Protein AF-A0A383ALI5-F1 (afdb_monomer)

Solvent-accessible surface area (backbone atoms only — not comparable to full-atom values): 14739 Å² total; per-residue (Å²): 140,77,90,68,64,94,66,76,90,76,62,49,86,36,52,47,97,80,61,74,47,75,46,79,40,45,61,77,67,68,57,70,68,59,52,52,50,50,52,48,27,44,77,60,69,44,52,71,48,78,41,84,31,62,48,84,78,48,53,60,57,50,55,53,50,54,54,51,48,46,50,52,50,18,60,74,70,72,51,71,73,88,70,60,74,49,43,49,53,27,54,51,40,21,50,50,44,48,55,44,23,65,72,73,76,52,72,90,84,81,78,59,77,41,76,48,98,93,44,74,41,75,74,56,72,68,56,46,63,76,33,41,79,27,44,73,68,67,41,70,68,41,37,52,50,48,60,65,67,67,68,56,94,82,24,32,40,37,40,41,30,51,56,77,94,43,72,66,54,51,50,54,53,48,50,54,47,50,52,50,20,55,77,66,26,40,54,52,41,74,36,54,52,86,59,43,48,85,81,47,26,40,51,75,51,64,43,78,99,39,74,45,77,46,77,44,76,65,86,70,94,69,76,48,80,39,90,96,51,88,52,33,52,49,56,51,51,51,28,44,53,49,13,46,52,56,52,63,72,112

Nearest PDB structures (foldseek):
  6q45-assembly2_J  TM=3.780E-01  e=2.223E+00  Fusobacterium nucleatum subsp. nucleatum ATCC 25586
  5dn6-assembly1_C  TM=3.680E-01  e=2.223E+00  Paracoccus denitrificans
  8hh1-assembly1_C  TM=3.850E-01  e=4.049E+00  Bacillus sp. PS3
  5dn6-assembly1_A  TM=4.132E-01  e=5.801E+00  Paracoccus denitrificans
  8vdx-assembly2_B  TM=2.675E-01  e=5.146E+00  Bordetella bronchiseptica

Radius of gyration: 20.62 Å; Cα contacts (8 Å, |Δi|>4): 311; chains: 1; bounding box: 48×45×58 Å

Organism: NCBI:txid408172

InterPro domains:
  IPR001672 Phosphoglucose isomerase (PGI) [PS51463] (1-126)
  IPR046348 SIS domain superfamily [SSF53697] (17-126)

pLDDT: mean 92.11, std 7.71, range [49.56, 98.0]

Structure (mmCIF, N/CA/C/O backbone):
data_AF-A0A383ALI5-F1
#
_entry.id   AF-A0A383ALI5-F1
#
loop_
_atom_site.group_PDB
_atom_site.id
_atom_site.type_symbol
_atom_site.label_atom_id
_atom_site.label_alt_id
_atom_site.label_comp_id
_atom_site.label_asym_id
_atom_site.label_entity_id
_atom_site.label_seq_id
_atom_site.pdbx_PDB_ins_code
_atom_site.Cartn_x
_atom_site.Cartn_y
_atom_site.Cartn_z
_atom_site.occupancy
_atom_site.B_iso_or_equiv
_atom_site.auth_seq_id
_atom_site.auth_comp_id
_atom_site.auth_asym_id
_atom_site.auth_atom_id
_atom_site.pdbx_PDB_model_num
ATOM 1 N N . LEU A 1 1 ? 13.899 0.648 -0.458 1.00 76.31 1 LEU A N 1
ATOM 2 C CA . LEU A 1 1 ? 13.300 0.166 -1.723 1.00 76.31 1 LEU A CA 1
ATOM 3 C C . LEU A 1 1 ? 11.917 -0.351 -1.396 1.00 76.31 1 LEU A C 1
ATOM 5 O O . LEU A 1 1 ? 11.785 -1.027 -0.384 1.00 76.31 1 LEU A O 1
ATOM 9 N N . ILE A 1 2 ? 10.920 0.003 -2.199 1.00 84.94 2 ILE A N 1
ATOM 10 C CA . ILE A 1 2 ? 9.518 -0.349 -1.958 1.00 84.94 2 ILE A CA 1
ATOM 11 C C . ILE A 1 2 ? 9.023 -1.104 -3.184 1.00 84.94 2 ILE A C 1
ATOM 13 O O . ILE A 1 2 ? 9.104 -0.540 -4.276 1.00 84.94 2 IL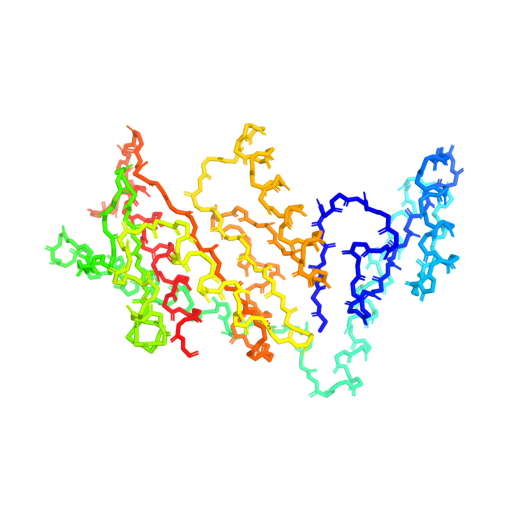E A O 1
ATOM 17 N N . PRO A 1 3 ? 8.566 -2.361 -3.051 1.00 87.19 3 PRO A N 1
ATOM 18 C CA . PRO A 1 3 ? 7.937 -3.043 -4.166 1.00 87.19 3 PRO A CA 1
ATOM 19 C C . PRO A 1 3 ? 6.600 -2.357 -4.460 1.00 87.19 3 PRO A C 1
ATOM 21 O O . PRO A 1 3 ? 5.772 -2.172 -3.570 1.00 87.19 3 PRO A O 1
ATOM 24 N N . VAL A 1 4 ? 6.419 -1.952 -5.713 1.00 90.19 4 VAL A N 1
ATOM 25 C CA . VAL A 1 4 ? 5.190 -1.328 -6.201 1.00 90.19 4 VAL A CA 1
ATOM 26 C C . VAL A 1 4 ? 4.571 -2.290 -7.202 1.00 90.19 4 VAL A C 1
ATOM 28 O O . VAL A 1 4 ? 5.013 -2.377 -8.345 1.00 90.19 4 VAL A O 1
ATOM 31 N N . ASP A 1 5 ? 3.564 -3.034 -6.764 1.00 89.69 5 ASP A N 1
ATOM 32 C CA . ASP A 1 5 ? 2.796 -3.951 -7.596 1.00 89.69 5 ASP A CA 1
ATOM 33 C C . ASP A 1 5 ? 1.419 -3.366 -7.918 1.00 89.69 5 ASP A C 1
ATOM 35 O O . ASP A 1 5 ? 0.899 -2.496 -7.212 1.00 89.69 5 ASP A O 1
ATOM 39 N N . LEU A 1 6 ? 0.836 -3.813 -9.032 1.00 90.12 6 LEU A N 1
ATOM 40 C CA . LEU A 1 6 ? -0.512 -3.445 -9.477 1.00 90.12 6 LEU A CA 1
ATOM 41 C C . LEU A 1 6 ? -0.751 -1.930 -9.674 1.00 90.12 6 LEU A C 1
ATOM 43 O O . LEU A 1 6 ? -1.890 -1.528 -9.904 1.00 90.12 6 LEU A O 1
ATOM 47 N N . GLU A 1 7 ? 0.279 -1.073 -9.609 1.00 92.62 7 GLU A N 1
ATOM 48 C CA . GLU A 1 7 ? 0.173 0.349 -9.963 1.00 92.62 7 GLU A CA 1
ATOM 49 C C . GLU A 1 7 ? -0.047 0.438 -11.477 1.00 92.62 7 GLU A C 1
ATOM 51 O O . GLU A 1 7 ? 0.817 0.002 -12.238 1.00 92.62 7 GLU A O 1
ATOM 56 N N . PRO A 1 8 ? -1.174 0.984 -11.961 1.00 91.69 8 PRO A N 1
ATOM 57 C CA . PRO A 1 8 ? -1.431 1.004 -13.399 1.00 91.69 8 PRO A CA 1
ATOM 58 C C . PRO A 1 8 ? -0.409 1.886 -14.112 1.00 91.69 8 PRO A C 1
ATOM 60 O O . PRO A 1 8 ? -0.173 3.001 -13.659 1.00 91.69 8 PRO A O 1
ATOM 63 N N . ILE A 1 9 ? 0.179 1.440 -15.218 1.00 93.38 9 ILE A N 1
ATOM 64 C CA . ILE A 1 9 ? 1.220 2.218 -15.906 1.00 93.38 9 ILE A CA 1
ATOM 65 C C . ILE A 1 9 ? 0.661 3.581 -16.361 1.00 93.38 9 ILE A C 1
ATOM 67 O O . ILE A 1 9 ? -0.460 3.673 -16.862 1.00 93.38 9 ILE A O 1
ATOM 71 N N . GLY A 1 10 ? 1.420 4.649 -16.119 1.00 94.44 10 GLY A N 1
ATOM 72 C CA . GLY A 1 10 ? 1.111 6.023 -16.514 1.00 94.44 10 GLY A CA 1
ATOM 73 C C . GLY A 1 10 ? 2.136 6.598 -17.491 1.00 94.44 10 GLY A C 1
ATOM 74 O O . GLY A 1 10 ? 3.097 5.934 -17.874 1.00 94.44 10 GLY A O 1
ATOM 75 N N . THR A 1 11 ? 1.939 7.854 -17.884 1.00 96.00 11 THR A N 1
ATOM 76 C CA . THR A 1 11 ? 2.903 8.610 -18.692 1.00 96.00 11 THR A CA 1
ATOM 77 C C . THR A 1 11 ? 4.111 9.048 -17.851 1.00 96.00 11 THR A C 1
ATOM 79 O O . THR A 1 11 ? 4.019 9.116 -16.626 1.00 96.00 11 THR A O 1
ATOM 82 N N . PRO A 1 12 ? 5.265 9.378 -18.454 1.00 96.81 12 PRO A N 1
ATOM 83 C CA . PRO A 1 12 ? 6.479 9.681 -17.690 1.00 96.81 12 PRO A CA 1
ATOM 84 C C . PRO A 1 12 ? 6.333 10.828 -16.684 1.00 96.81 12 PRO A C 1
ATOM 86 O O . PRO A 1 12 ? 6.997 10.829 -15.650 1.00 96.81 12 PRO A O 1
ATOM 89 N N . ASP A 1 13 ? 5.456 11.793 -16.966 1.00 96.06 13 ASP A N 1
ATOM 90 C CA . ASP A 1 13 ? 5.237 12.985 -16.152 1.00 96.06 13 ASP A CA 1
ATOM 91 C C . ASP A 1 13 ? 4.476 12.721 -14.846 1.00 96.06 13 ASP A C 1
ATOM 93 O O . ASP A 1 13 ? 4.496 13.592 -13.972 1.00 96.06 13 ASP A O 1
ATOM 97 N N . VAL A 1 14 ? 3.853 11.547 -14.674 1.00 96.06 14 VAL A N 1
ATOM 98 C CA . VAL A 1 14 ? 3.144 11.184 -13.431 1.00 96.06 14 VAL A CA 1
ATOM 99 C C . VAL A 1 14 ? 4.031 10.486 -12.400 1.00 96.06 14 VAL A C 1
ATOM 101 O O . VAL A 1 14 ? 3.565 10.170 -11.307 1.00 96.06 14 VAL A O 1
ATOM 104 N N . TYR A 1 15 ? 5.299 10.248 -12.730 1.00 95.69 15 TYR A N 1
ATOM 105 C CA . TYR A 1 15 ? 6.270 9.591 -11.860 1.00 95.69 15 TYR A CA 1
ATOM 106 C C . TYR A 1 15 ? 7.341 10.575 -11.385 1.00 95.69 15 TYR A C 1
ATOM 108 O O . TYR A 1 15 ? 7.717 11.506 -12.102 1.00 95.69 15 TYR A O 1
ATOM 116 N N . GLY A 1 16 ? 7.825 10.374 -10.159 1.00 92.38 16 GLY A N 1
ATOM 117 C CA . GLY A 1 16 ? 8.984 11.076 -9.624 1.00 92.38 16 GLY A CA 1
ATOM 118 C C . GLY A 1 16 ? 10.291 10.394 -10.028 1.00 92.38 16 GLY A C 1
ATOM 119 O O . GLY A 1 16 ? 10.311 9.420 -10.775 1.00 92.38 16 GLY A O 1
ATOM 120 N N . LEU A 1 17 ? 11.408 10.881 -9.481 1.00 89.25 17 LEU A N 1
ATOM 121 C CA . LEU A 1 17 ? 12.727 10.236 -9.612 1.00 89.25 17 LEU A CA 1
ATOM 122 C C . LEU A 1 17 ? 12.912 9.078 -8.608 1.00 89.25 17 LEU A C 1
ATOM 124 O O . LEU A 1 17 ? 14.030 8.713 -8.252 1.00 89.25 17 LEU A O 1
ATOM 128 N N . ASP A 1 18 ? 11.804 8.542 -8.102 1.00 89.19 18 ASP A N 1
ATOM 129 C CA . ASP A 1 18 ? 11.699 7.528 -7.056 1.00 89.19 18 ASP A CA 1
ATOM 130 C C . ASP A 1 18 ? 11.357 6.136 -7.622 1.00 89.19 18 ASP A C 1
ATOM 132 O O . ASP A 1 18 ? 11.013 5.221 -6.871 1.00 89.19 18 ASP A O 1
ATOM 136 N N . ARG A 1 19 ? 11.427 5.966 -8.949 1.00 91.69 19 ARG A N 1
ATOM 137 C CA . ARG A 1 19 ? 11.078 4.725 -9.647 1.00 91.69 19 ARG A CA 1
ATOM 138 C C . ARG A 1 19 ? 12.270 4.071 -10.324 1.00 91.69 19 ARG A C 1
ATOM 140 O O . ARG A 1 19 ? 13.114 4.724 -10.928 1.00 91.69 19 ARG A O 1
ATOM 147 N N . VAL A 1 20 ? 12.252 2.744 -10.270 1.00 94.75 20 VAL A N 1
ATOM 148 C CA . VAL A 1 20 ? 12.932 1.854 -11.208 1.00 94.75 20 VAL A CA 1
ATOM 149 C C . VAL A 1 20 ? 11.882 0.864 -11.677 1.00 94.75 20 VAL A C 1
ATOM 151 O O . VAL A 1 20 ? 11.223 0.234 -10.849 1.00 94.75 20 VAL A O 1
ATOM 154 N N . PHE A 1 21 ? 11.704 0.744 -12.987 1.00 96.12 21 PHE A N 1
ATOM 155 C CA . PHE A 1 21 ? 10.755 -0.203 -13.557 1.00 96.12 21 PHE A CA 1
ATOM 156 C C . PHE A 1 21 ? 11.473 -1.501 -13.895 1.00 96.12 21 PHE A C 1
ATOM 158 O O . PHE A 1 21 ? 12.575 -1.493 -14.439 1.00 96.12 21 PHE A O 1
ATOM 165 N N . VAL A 1 22 ? 10.833 -2.623 -13.594 1.00 95.06 22 VAL A N 1
ATOM 166 C CA . VAL A 1 22 ? 11.296 -3.947 -14.001 1.00 95.06 22 VAL A CA 1
ATOM 167 C C . VAL A 1 22 ? 10.292 -4.478 -15.009 1.00 95.06 22 VAL A C 1
ATOM 169 O O . VAL A 1 22 ? 9.139 -4.726 -14.665 1.00 95.06 22 VAL A O 1
ATOM 172 N N . TYR A 1 23 ? 10.729 -4.641 -16.254 1.00 96.50 2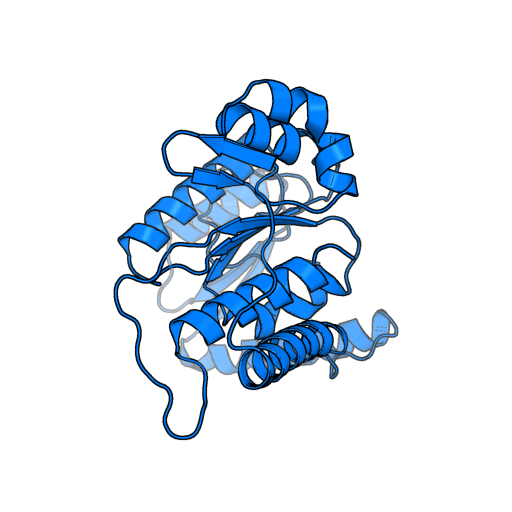3 TYR A N 1
ATOM 173 C CA . TYR A 1 23 ? 9.904 -5.173 -17.325 1.00 96.50 23 TYR A CA 1
ATOM 174 C C . TYR A 1 23 ? 10.283 -6.623 -17.618 1.00 96.50 23 TYR A C 1
ATOM 176 O O . TYR A 1 23 ? 11.264 -6.894 -18.314 1.00 96.50 23 TYR A O 1
ATOM 184 N N . VAL A 1 24 ? 9.505 -7.550 -17.058 1.00 95.25 24 VAL A N 1
ATOM 185 C CA . VAL A 1 24 ? 9.612 -8.991 -17.318 1.00 95.25 24 VAL A CA 1
ATOM 186 C C . VAL A 1 24 ? 8.751 -9.318 -18.537 1.00 95.25 24 VAL A C 1
ATOM 188 O O . VAL A 1 24 ? 7.535 -9.466 -18.435 1.00 95.25 24 VAL A O 1
ATOM 191 N N . ARG A 1 25 ? 9.380 -9.370 -19.710 1.00 96.94 25 ARG A N 1
ATOM 192 C CA . ARG A 1 25 ? 8.716 -9.491 -21.010 1.00 96.94 25 ARG A CA 1
ATOM 193 C C . ARG A 1 25 ? 8.655 -10.944 -21.462 1.00 96.94 25 ARG A C 1
ATOM 195 O O . ARG A 1 25 ? 9.699 -11.544 -21.711 1.00 96.94 25 ARG A O 1
ATOM 202 N N . LEU A 1 26 ? 7.450 -11.478 -21.655 1.00 97.50 26 LEU A N 1
ATOM 203 C CA . LEU A 1 26 ? 7.252 -12.779 -22.297 1.00 97.50 26 LEU A CA 1
ATOM 204 C C . LEU A 1 26 ? 7.481 -12.653 -23.811 1.00 97.50 26 LEU A C 1
ATOM 206 O O . LEU A 1 26 ? 6.814 -11.870 -24.485 1.00 97.50 26 LEU A O 1
ATOM 210 N N . MET A 1 27 ? 8.442 -13.398 -24.354 1.00 97.38 27 MET A N 1
ATOM 211 C CA . MET A 1 27 ? 8.813 -13.286 -25.767 1.00 97.38 27 MET A CA 1
ATOM 212 C C . MET A 1 27 ? 7.875 -14.068 -26.683 1.00 97.38 27 MET A C 1
ATOM 214 O O . MET A 1 27 ? 7.652 -13.619 -27.806 1.00 97.38 27 MET A O 1
ATOM 218 N N . SER A 1 28 ? 7.333 -15.201 -26.224 1.00 97.69 28 SER A N 1
ATOM 219 C CA . SER A 1 28 ? 6.411 -16.022 -27.017 1.00 97.69 28 SER A CA 1
ATOM 220 C C . SER A 1 28 ? 5.019 -15.405 -27.188 1.00 97.69 28 SER A C 1
ATOM 222 O O . SER A 1 28 ? 4.336 -15.700 -28.166 1.00 97.69 28 SER A O 1
ATOM 224 N N . GLU A 1 29 ? 4.624 -14.487 -26.301 1.00 97.19 29 GLU A N 1
ATOM 225 C CA . GLU A 1 29 ? 3.356 -13.745 -26.359 1.00 97.19 29 GLU A CA 1
ATOM 226 C C . GLU A 1 29 ? 3.599 -12.262 -26.007 1.00 97.19 29 GLU A C 1
ATOM 228 O O . GLU A 1 29 ? 3.300 -11.830 -24.891 1.00 97.19 29 GLU A O 1
ATOM 233 N N . PRO A 1 30 ? 4.194 -11.474 -26.920 1.00 95.38 30 PRO A N 1
ATOM 234 C CA . PRO A 1 30 ? 4.549 -10.089 -26.637 1.00 95.38 30 PRO A CA 1
ATOM 235 C C . PRO A 1 30 ? 3.319 -9.175 -26.562 1.00 95.38 30 PRO A C 1
ATOM 237 O O . PRO A 1 30 ? 2.415 -9.257 -27.394 1.00 95.38 30 PRO A O 1
ATOM 240 N N . ASP A 1 31 ? 3.340 -8.234 -25.618 1.00 96.50 31 ASP A N 1
ATOM 241 C CA . ASP A 1 31 ? 2.339 -7.173 -25.486 1.00 96.50 31 ASP A CA 1
ATOM 242 C C . ASP A 1 31 ? 2.906 -5.846 -26.018 1.00 96.50 31 ASP A C 1
ATOM 244 O O . ASP A 1 31 ? 3.717 -5.176 -25.373 1.00 96.50 31 ASP A O 1
ATOM 248 N N . THR A 1 32 ? 2.461 -5.457 -27.216 1.00 96.44 32 THR A N 1
ATOM 249 C CA . THR A 1 32 ? 2.952 -4.245 -27.893 1.00 96.44 32 THR A CA 1
ATOM 250 C C . THR A 1 32 ? 2.537 -2.937 -27.213 1.00 96.44 32 THR A C 1
ATOM 252 O O . THR A 1 32 ? 3.164 -1.903 -27.459 1.00 96.44 32 THR A O 1
ATOM 255 N N . ASP A 1 33 ? 1.477 -2.942 -26.398 1.00 96.19 33 ASP A N 1
ATOM 256 C CA . ASP A 1 33 ? 1.071 -1.770 -25.619 1.00 96.19 33 ASP A CA 1
ATOM 257 C C . ASP A 1 33 ? 1.999 -1.595 -24.409 1.00 96.19 33 ASP A C 1
ATOM 259 O O . ASP A 1 33 ? 2.427 -0.474 -24.110 1.00 96.19 33 ASP A O 1
ATOM 263 N N . GLN A 1 34 ? 2.384 -2.696 -23.755 1.00 95.12 34 GLN A N 1
ATOM 264 C CA . GLN A 1 34 ? 3.393 -2.666 -22.692 1.00 95.12 34 GLN A CA 1
ATOM 265 C C . GLN A 1 34 ? 4.771 -2.261 -23.217 1.00 95.12 34 GLN A C 1
ATOM 267 O O . GLN A 1 34 ? 5.404 -1.399 -22.609 1.00 95.12 34 GLN A O 1
ATOM 272 N N . ASP A 1 35 ? 5.201 -2.809 -24.359 1.00 97.06 35 ASP A N 1
ATOM 273 C CA . ASP A 1 35 ? 6.468 -2.436 -25.004 1.00 97.06 35 ASP A CA 1
ATOM 274 C C . ASP A 1 35 ? 6.544 -0.917 -25.226 1.00 97.06 35 ASP A C 1
ATOM 276 O O . ASP A 1 35 ? 7.457 -0.253 -24.730 1.00 97.06 35 ASP A O 1
ATOM 280 N N . ARG A 1 36 ? 5.517 -0.341 -25.870 1.00 97.50 36 ARG A N 1
ATOM 281 C CA . ARG A 1 36 ? 5.426 1.109 -26.113 1.00 97.50 36 ARG A CA 1
ATOM 282 C C . ARG A 1 36 ? 5.405 1.926 -24.827 1.00 97.50 36 ARG A C 1
ATOM 284 O O . ARG A 1 36 ? 5.976 3.017 -24.783 1.00 97.50 36 ARG A O 1
ATOM 291 N N . SER A 1 37 ? 4.740 1.426 -23.789 1.00 96.88 37 SER A N 1
ATOM 292 C CA . SER A 1 37 ? 4.696 2.100 -22.491 1.00 96.88 37 SER A CA 1
ATOM 293 C C . SER A 1 37 ? 6.085 2.157 -21.852 1.00 96.88 37 SER A C 1
ATOM 295 O O . SER A 1 37 ? 6.490 3.215 -21.374 1.00 96.88 37 SER A O 1
ATOM 297 N N . MET A 1 38 ? 6.841 1.055 -21.894 1.00 97.56 38 MET A N 1
ATOM 298 C CA . MET A 1 38 ? 8.213 1.014 -21.379 1.00 97.56 38 MET A CA 1
ATOM 299 C C . MET A 1 38 ? 9.149 1.920 -22.178 1.00 97.56 38 MET A C 1
ATOM 301 O O . MET A 1 38 ? 9.917 2.666 -21.577 1.00 97.56 38 MET A O 1
ATOM 305 N N . ASP A 1 39 ? 9.035 1.926 -23.507 1.00 97.69 39 ASP A N 1
ATOM 306 C CA . ASP A 1 39 ? 9.826 2.812 -24.370 1.00 97.69 39 ASP A CA 1
ATOM 307 C C . ASP A 1 39 ? 9.530 4.289 -24.073 1.00 97.69 39 ASP A C 1
ATOM 309 O O . ASP A 1 39 ? 10.439 5.112 -23.980 1.00 97.69 39 ASP A O 1
ATOM 313 N N . THR A 1 40 ? 8.257 4.626 -23.847 1.00 97.81 40 THR A N 1
ATOM 314 C CA . THR A 1 40 ? 7.840 5.986 -23.478 1.00 97.81 40 THR A CA 1
ATOM 315 C C . THR A 1 40 ? 8.424 6.402 -22.124 1.00 97.81 40 THR A C 1
ATOM 317 O O . THR A 1 40 ? 8.896 7.531 -21.980 1.00 97.81 40 THR A O 1
ATOM 320 N N . LEU A 1 41 ? 8.420 5.506 -21.130 1.00 97.44 41 LEU A N 1
ATOM 321 C CA . LEU A 1 41 ? 9.026 5.755 -19.816 1.00 97.44 41 LEU A CA 1
ATOM 322 C C . LEU A 1 41 ? 10.542 5.942 -19.907 1.00 97.44 41 LEU A C 1
ATOM 324 O O . LEU A 1 41 ? 11.073 6.880 -19.311 1.00 97.44 41 LEU A O 1
ATOM 328 N N . GLU A 1 42 ? 11.216 5.100 -20.687 1.00 97.19 42 GLU A N 1
ATOM 329 C CA . GLU A 1 42 ? 12.659 5.164 -20.921 1.00 97.19 42 GLU A CA 1
ATOM 330 C C . GLU A 1 42 ? 13.059 6.472 -21.618 1.00 97.19 42 GLU A C 1
ATOM 332 O O . GLU A 1 42 ? 13.951 7.179 -21.150 1.00 97.19 42 GLU A O 1
ATOM 337 N N . MET A 1 43 ? 12.332 6.871 -22.669 1.00 97.12 43 MET A N 1
ATOM 338 C CA . MET A 1 43 ? 12.503 8.176 -23.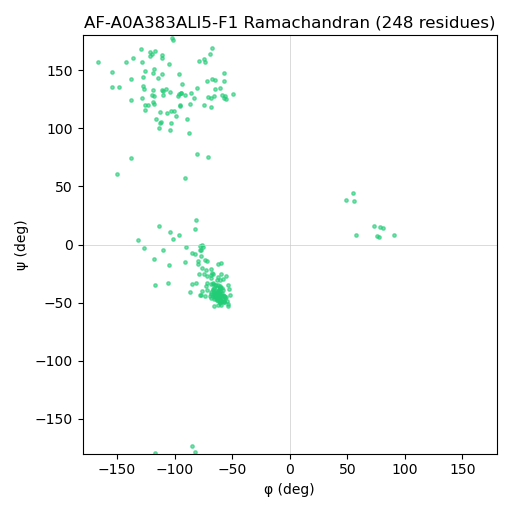324 1.00 97.12 43 MET A CA 1
ATOM 339 C C . MET A 1 43 ? 12.234 9.353 -22.376 1.00 97.12 43 MET A C 1
ATOM 341 O O . MET A 1 43 ? 12.833 10.418 -22.523 1.00 97.12 43 MET A O 1
ATOM 345 N N . GLY A 1 44 ? 11.345 9.16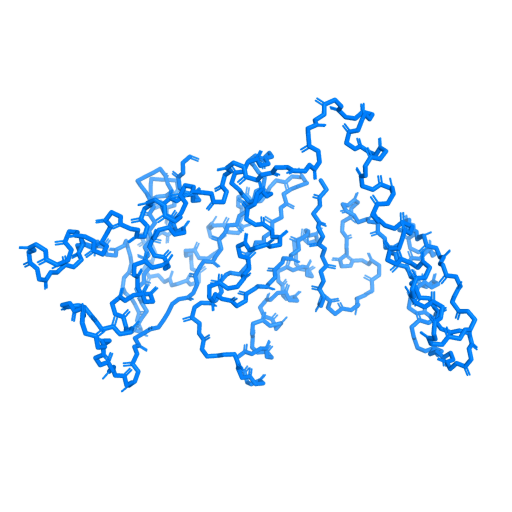2 -21.399 1.00 95.25 44 GLY A N 1
ATOM 346 C CA . GLY A 1 44 ? 11.072 10.113 -20.324 1.00 95.25 44 GLY A CA 1
ATOM 347 C C . GLY A 1 44 ? 12.151 10.177 -19.236 1.00 95.25 44 GLY A C 1
ATOM 348 O O . GLY A 1 44 ? 12.020 10.985 -18.318 1.00 95.25 44 GLY A O 1
ATOM 349 N N . GLY A 1 45 ? 13.207 9.361 -19.328 1.00 95.81 45 GLY A N 1
ATOM 350 C CA . GLY A 1 45 ? 14.343 9.352 -18.405 1.00 95.81 45 GLY A CA 1
ATOM 351 C C . GLY A 1 45 ? 14.194 8.411 -17.208 1.00 95.81 45 GLY A C 1
ATOM 352 O O . GLY A 1 45 ? 15.029 8.456 -16.303 1.00 95.81 45 GLY A O 1
ATOM 353 N N . HIS A 1 46 ? 13.162 7.562 -17.180 1.00 96.19 46 HIS A N 1
ATOM 354 C CA . HIS A 1 46 ? 12.988 6.582 -16.108 1.00 96.19 46 HIS A CA 1
ATOM 355 C C . HIS A 1 46 ? 13.872 5.350 -16.334 1.00 96.19 46 HIS A C 1
ATOM 357 O O . HIS A 1 46 ? 13.900 4.815 -17.442 1.00 96.19 46 HIS A O 1
ATOM 363 N N . PRO A 1 47 ? 14.574 4.850 -15.302 1.00 96.88 47 PRO A N 1
ATOM 364 C CA . PRO A 1 47 ? 15.394 3.653 -15.432 1.00 96.88 47 PRO A CA 1
ATOM 365 C C . PRO A 1 47 ? 14.522 2.399 -15.570 1.00 96.88 47 PRO A C 1
ATOM 367 O O . PRO A 1 47 ? 13.671 2.123 -14.717 1.00 96.88 47 PRO A O 1
ATOM 370 N N . ILE A 1 48 ? 14.775 1.619 -16.624 1.00 97.31 48 ILE A N 1
ATOM 371 C CA . ILE A 1 48 ? 14.078 0.363 -16.921 1.00 97.31 48 ILE A CA 1
ATOM 372 C C . ILE A 1 48 ? 15.073 -0.802 -16.897 1.00 97.31 48 ILE A C 1
ATOM 374 O O . ILE A 1 48 ? 16.087 -0.793 -17.593 1.00 97.31 48 ILE A O 1
ATOM 378 N N . VAL A 1 49 ? 14.763 -1.846 -16.133 1.00 96.69 49 VAL A N 1
ATOM 379 C CA . VAL A 1 49 ? 15.447 -3.142 -16.179 1.00 96.69 49 VAL A CA 1
ATOM 380 C C . VAL A 1 49 ? 14.601 -4.085 -17.024 1.00 96.69 49 VAL A C 1
ATOM 382 O O . VAL A 1 49 ? 13.510 -4.474 -16.613 1.00 96.69 49 VAL A O 1
ATOM 385 N N . ARG A 1 50 ? 15.087 -4.454 -18.211 1.00 97.00 50 ARG A N 1
ATOM 386 C CA . ARG A 1 50 ? 14.377 -5.350 -19.134 1.00 97.00 50 ARG A CA 1
ATOM 387 C C . ARG A 1 50 ? 14.879 -6.779 -18.983 1.00 97.00 50 ARG A C 1
ATOM 389 O O . ARG A 1 50 ? 16.078 -7.036 -19.073 1.00 97.00 50 ARG A O 1
ATOM 396 N N . ILE A 1 51 ? 13.953 -7.706 -18.780 1.00 97.00 51 ILE A N 1
ATOM 397 C CA . ILE A 1 51 ? 14.229 -9.131 -18.640 1.00 97.00 51 ILE A CA 1
ATOM 398 C C . ILE A 1 51 ? 13.374 -9.871 -19.660 1.00 97.00 51 ILE A C 1
ATOM 400 O O . ILE A 1 51 ? 12.149 -9.846 -19.582 1.00 97.00 51 ILE A O 1
ATOM 404 N N . ALA A 1 52 ? 14.021 -10.522 -20.623 1.00 97.19 52 ALA A N 1
ATOM 405 C CA . ALA A 1 52 ? 13.342 -11.372 -21.590 1.00 97.19 52 ALA A CA 1
ATOM 406 C C . ALA A 1 52 ? 13.112 -12.763 -20.991 1.00 97.19 52 ALA A C 1
ATOM 408 O O . ALA A 1 52 ? 14.061 -13.413 -20.553 1.00 97.19 52 ALA A O 1
ATOM 409 N N . VAL A 1 53 ? 11.862 -13.214 -21.012 1.00 97.81 53 VAL A N 1
ATOM 410 C CA . VAL A 1 53 ? 11.438 -14.565 -20.642 1.00 97.81 53 VAL A CA 1
ATOM 411 C C . VAL A 1 53 ? 10.961 -15.240 -21.926 1.00 97.81 53 VAL A C 1
ATOM 413 O O . VAL A 1 53 ? 9.912 -14.843 -22.436 1.00 97.81 53 VAL A O 1
ATOM 416 N N . PRO A 1 54 ? 11.724 -16.175 -22.521 1.00 97.50 54 PRO A N 1
ATOM 417 C CA . PRO A 1 54 ? 11.359 -16.738 -23.816 1.00 97.50 54 PRO A CA 1
ATOM 418 C C . PRO A 1 54 ? 9.998 -17.444 -23.786 1.00 97.50 54 PRO A C 1
ATOM 420 O O . PRO A 1 54 ? 9.124 -17.092 -24.576 1.00 97.50 54 PRO A O 1
ATOM 423 N N . GLU A 1 55 ? 9.795 -18.341 -22.820 1.00 97.81 55 GLU A N 1
ATOM 424 C CA . GLU A 1 55 ? 8.562 -19.104 -22.617 1.00 97.81 55 GLU A CA 1
ATOM 425 C C . GLU A 1 55 ? 8.020 -19.016 -21.186 1.00 97.81 55 GLU A C 1
ATOM 427 O O . GLU A 1 55 ? 8.756 -18.824 -20.219 1.00 97.81 55 GLU A O 1
ATOM 432 N N . LYS A 1 56 ? 6.712 -19.258 -21.014 1.00 96.50 56 LYS A N 1
ATOM 433 C CA . LYS A 1 56 ? 6.029 -19.179 -19.703 1.00 96.50 56 LYS A CA 1
ATOM 434 C C . LYS A 1 56 ? 6.691 -20.029 -18.613 1.00 96.50 56 LYS A C 1
ATOM 436 O O . LYS A 1 56 ? 6.707 -19.623 -17.456 1.00 96.50 56 LYS A O 1
ATOM 441 N N . ILE A 1 57 ? 7.239 -21.194 -18.966 1.00 96.75 57 ILE A N 1
ATOM 442 C CA . ILE A 1 57 ? 7.893 -22.103 -18.011 1.00 96.75 57 ILE A CA 1
ATOM 443 C C . ILE A 1 57 ? 9.181 -21.512 -17.417 1.00 96.75 57 ILE A C 1
ATOM 445 O O . ILE A 1 57 ? 9.555 -21.836 -16.290 1.00 96.75 57 ILE A O 1
ATOM 449 N N . GLU A 1 58 ? 9.833 -20.598 -18.133 1.00 96.81 58 GLU A N 1
ATOM 450 C CA . GLU A 1 58 ? 11.084 -19.966 -17.710 1.00 96.81 58 GLU A CA 1
ATOM 451 C C . GLU A 1 58 ? 10.869 -18.860 -16.671 1.00 96.81 58 GLU A C 1
ATOM 453 O O . GLU A 1 58 ? 11.839 -18.336 -16.129 1.00 96.81 58 GLU A O 1
ATOM 458 N N . ILE A 1 59 ? 9.620 -18.572 -16.277 1.00 95.62 59 ILE A N 1
ATOM 459 C CA . ILE A 1 59 ? 9.344 -17.759 -15.082 1.00 95.62 59 ILE A CA 1
ATOM 460 C C . ILE A 1 59 ? 10.012 -18.346 -13.825 1.00 95.62 59 ILE A C 1
ATOM 462 O O . ILE A 1 59 ? 10.395 -17.607 -12.921 1.00 95.62 59 ILE A O 1
ATOM 466 N N . GLY A 1 60 ? 10.236 -19.668 -13.803 1.00 96.69 60 GLY A N 1
ATOM 467 C CA . GLY A 1 60 ? 11.042 -20.359 -12.792 1.00 96.69 60 GLY A CA 1
ATOM 468 C C . GLY A 1 60 ? 12.441 -19.761 -12.609 1.00 96.69 60 GLY A C 1
ATOM 469 O O . GLY A 1 60 ? 12.921 -19.638 -11.483 1.00 96.69 60 GLY A O 1
ATOM 470 N N . CYS A 1 61 ? 13.083 -19.340 -13.702 1.00 96.44 61 CYS A N 1
ATOM 471 C CA . CYS A 1 61 ? 14.401 -18.713 -13.664 1.00 96.44 61 CYS A CA 1
ATOM 472 C C . CYS A 1 61 ? 14.362 -17.348 -12.972 1.00 96.44 61 CYS A C 1
ATOM 474 O O . CYS A 1 61 ? 15.311 -16.988 -12.276 1.00 96.44 61 CYS A O 1
ATOM 476 N N . GLU A 1 62 ? 13.262 -16.609 -13.119 1.00 95.38 62 GLU A N 1
ATOM 477 C CA . GLU A 1 62 ? 13.099 -15.310 -12.476 1.00 95.38 62 GLU A CA 1
ATOM 478 C C . GLU A 1 62 ? 12.891 -15.443 -10.972 1.00 95.38 62 GLU A C 1
ATOM 480 O O . GLU A 1 62 ? 13.520 -14.694 -10.228 1.00 95.38 62 GLU A O 1
ATOM 485 N N . PHE A 1 63 ? 12.134 -16.438 -10.498 1.00 95.56 63 PHE A N 1
ATOM 486 C CA . PHE A 1 63 ? 12.066 -16.726 -9.058 1.00 95.56 63 PHE A CA 1
ATOM 487 C C . PHE A 1 63 ? 13.466 -16.916 -8.460 1.00 95.56 63 PHE A C 1
ATOM 489 O O . PHE A 1 63 ? 13.837 -16.196 -7.534 1.00 95.56 63 PHE A O 1
ATOM 496 N N . PHE A 1 64 ? 14.291 -17.779 -9.063 1.00 96.75 64 PHE A N 1
ATOM 497 C CA . PHE A 1 64 ? 15.666 -17.988 -8.602 1.00 96.75 64 PHE A CA 1
ATOM 498 C C . PHE A 1 64 ? 16.517 -16.710 -8.681 1.00 96.75 64 PHE A C 1
ATOM 500 O O . PHE A 1 64 ? 17.247 -16.390 -7.740 1.00 96.75 64 PHE A O 1
ATOM 507 N N . ARG A 1 65 ? 16.424 -15.951 -9.784 1.00 95.38 65 ARG A N 1
ATOM 508 C CA . ARG A 1 65 ? 17.163 -14.691 -9.964 1.00 95.38 65 ARG A CA 1
ATOM 509 C C . ARG A 1 65 ? 16.847 -13.703 -8.842 1.00 95.38 65 ARG A C 1
ATOM 511 O O . ARG A 1 65 ? 17.775 -13.138 -8.265 1.00 95.38 65 ARG A O 1
ATOM 518 N N . TRP A 1 66 ? 15.569 -13.496 -8.531 1.00 93.69 66 TRP A N 1
ATOM 519 C CA . TRP A 1 66 ? 15.128 -12.541 -7.512 1.00 93.69 66 TRP A CA 1
ATOM 520 C C . TRP A 1 66 ? 15.427 -13.013 -6.086 1.00 93.69 66 TRP A C 1
ATOM 522 O O . TRP A 1 66 ? 15.824 -12.194 -5.253 1.00 93.69 66 TRP A O 1
ATOM 532 N N . GLU A 1 67 ? 15.332 -14.314 -5.805 1.00 95.00 67 GLU A N 1
ATOM 533 C CA . GLU A 1 67 ? 15.750 -14.899 -4.522 1.00 95.00 67 GLU A CA 1
ATOM 534 C C . GLU A 1 67 ? 17.258 -14.725 -4.295 1.00 95.00 67 GLU A C 1
ATOM 536 O O . GLU A 1 67 ? 17.689 -14.232 -3.248 1.00 95.00 67 GLU A O 1
ATOM 541 N N . PHE A 1 68 ? 18.072 -15.047 -5.304 1.00 96.38 68 PHE A N 1
ATOM 542 C CA . PHE A 1 68 ? 19.521 -14.874 -5.240 1.00 96.38 68 PHE A CA 1
ATOM 543 C C . PHE A 1 68 ? 19.915 -13.396 -5.127 1.00 96.38 68 PHE A C 1
ATOM 545 O O . PHE A 1 68 ? 20.756 -13.041 -4.298 1.00 96.38 68 PHE A O 1
ATOM 552 N N . ALA A 1 69 ? 19.284 -12.518 -5.914 1.00 93.69 69 ALA A N 1
ATOM 553 C CA . ALA A 1 69 ? 19.517 -11.078 -5.852 1.00 93.69 69 ALA A CA 1
ATOM 554 C C . ALA A 1 69 ? 19.169 -10.507 -4.469 1.00 93.69 69 ALA A C 1
ATOM 556 O O . ALA A 1 69 ? 19.923 -9.689 -3.946 1.00 93.69 69 ALA A O 1
ATOM 557 N N . THR A 1 70 ? 18.082 -10.976 -3.847 1.00 92.06 70 THR A N 1
ATOM 558 C CA . THR A 1 70 ? 17.700 -10.606 -2.474 1.00 92.06 70 THR A CA 1
ATOM 559 C C . THR A 1 70 ? 18.775 -11.010 -1.466 1.00 92.06 70 THR A C 1
ATOM 561 O O . THR A 1 70 ? 19.190 -10.186 -0.649 1.00 92.06 70 THR A O 1
ATOM 564 N N . ALA A 1 71 ? 19.284 -12.244 -1.546 1.00 95.00 71 ALA A N 1
ATOM 565 C CA . ALA A 1 71 ? 20.346 -12.723 -0.661 1.00 95.00 71 ALA A CA 1
ATOM 566 C C . ALA A 1 71 ? 21.653 -11.925 -0.835 1.00 95.00 71 ALA A C 1
ATOM 568 O O . ALA A 1 71 ? 22.261 -11.499 0.151 1.00 95.00 71 ALA A O 1
ATOM 569 N N . ALA A 1 72 ? 22.056 -11.665 -2.083 1.00 96.25 72 ALA A N 1
ATOM 570 C CA . ALA A 1 72 ? 23.235 -10.864 -2.401 1.00 96.25 72 ALA A CA 1
ATOM 571 C C . ALA A 1 72 ? 23.091 -9.407 -1.927 1.00 96.25 72 ALA A C 1
ATOM 573 O O . ALA A 1 72 ? 24.009 -8.866 -1.311 1.00 96.25 72 ALA A O 1
ATOM 574 N N . ALA A 1 73 ? 21.931 -8.783 -2.156 1.00 92.75 73 ALA A N 1
ATOM 575 C CA . ALA A 1 73 ? 21.637 -7.437 -1.675 1.00 92.75 73 ALA A CA 1
ATOM 576 C C . ALA A 1 73 ? 21.655 -7.372 -0.143 1.00 92.75 73 ALA A C 1
ATOM 578 O O . ALA A 1 73 ? 22.246 -6.451 0.412 1.00 92.75 73 ALA A O 1
ATOM 579 N N . GLY A 1 74 ? 21.081 -8.367 0.543 1.00 91.81 74 GLY A N 1
ATOM 580 C CA . GLY A 1 74 ? 21.133 -8.474 2.001 1.00 91.81 74 GLY A CA 1
ATOM 581 C C . GLY A 1 74 ? 22.567 -8.511 2.535 1.00 91.81 74 GLY A C 1
ATOM 582 O O . GLY A 1 74 ? 22.898 -7.765 3.455 1.00 91.81 74 GLY A O 1
ATOM 583 N N . ALA A 1 75 ? 23.441 -9.297 1.897 1.00 94.50 75 ALA A N 1
ATOM 584 C CA . ALA A 1 75 ? 24.859 -9.357 2.244 1.00 94.50 75 ALA A CA 1
ATOM 585 C C . ALA A 1 75 ? 25.583 -8.014 2.016 1.00 94.50 75 ALA A C 1
ATOM 587 O O . ALA A 1 75 ? 26.332 -7.572 2.884 1.00 94.50 75 ALA A O 1
ATOM 588 N N . ILE A 1 76 ? 25.333 -7.338 0.887 1.00 95.62 76 ILE A N 1
ATOM 589 C CA . ILE A 1 76 ? 25.924 -6.021 0.569 1.00 95.62 76 ILE A CA 1
ATOM 590 C C . ILE A 1 76 ? 25.455 -4.944 1.556 1.00 95.62 76 ILE A C 1
ATOM 592 O O . ILE A 1 76 ? 26.247 -4.109 1.987 1.00 95.62 76 ILE A O 1
ATOM 596 N N . LEU A 1 77 ? 24.172 -4.963 1.917 1.00 90.06 77 LEU A N 1
ATOM 597 C CA . LEU A 1 77 ? 23.564 -4.021 2.858 1.00 90.06 77 LEU A CA 1
ATOM 598 C C . LEU A 1 77 ? 23.878 -4.353 4.325 1.00 90.06 77 LEU A C 1
ATOM 600 O O . LEU A 1 77 ? 23.503 -3.582 5.206 1.00 90.06 77 LEU A O 1
ATOM 604 N N . ASN A 1 78 ? 24.566 -5.469 4.590 1.00 92.44 78 ASN A N 1
ATOM 605 C CA . ASN A 1 78 ? 24.878 -5.972 5.926 1.00 92.44 78 ASN A CA 1
ATOM 606 C C . ASN A 1 78 ? 23.626 -6.153 6.811 1.00 92.44 78 ASN A C 1
ATOM 608 O O . ASN A 1 78 ? 23.601 -5.768 7.981 1.00 92.44 78 ASN A O 1
ATOM 612 N N . ILE A 1 79 ? 22.574 -6.736 6.230 1.00 88.75 79 ILE A N 1
ATOM 613 C CA . ILE A 1 79 ? 21.319 -7.086 6.908 1.00 88.75 79 ILE A CA 1
ATOM 614 C C . ILE A 1 79 ? 21.048 -8.588 6.788 1.00 88.75 79 ILE A C 1
ATOM 616 O O . ILE A 1 79 ? 21.648 -9.275 5.964 1.00 88.75 79 ILE A O 1
ATOM 620 N N . ASN A 1 80 ? 20.115 -9.106 7.589 1.00 89.25 80 ASN A N 1
ATOM 621 C CA . ASN A 1 80 ? 19.632 -10.476 7.438 1.00 89.25 80 ASN A CA 1
ATOM 622 C C . ASN A 1 80 ? 18.429 -10.502 6.472 1.00 89.25 80 ASN A C 1
ATOM 624 O O . ASN A 1 80 ? 17.350 -10.068 6.868 1.00 89.25 80 ASN A O 1
ATOM 628 N N . PRO A 1 81 ? 18.563 -11.019 5.235 1.00 87.94 81 PRO A N 1
ATOM 629 C CA . PRO A 1 81 ? 17.448 -11.081 4.288 1.00 87.94 81 PRO A CA 1
ATOM 630 C C . PRO A 1 81 ? 16.439 -12.203 4.606 1.00 87.94 81 PRO A C 1
ATOM 632 O O . PRO A 1 81 ? 15.467 -12.367 3.876 1.00 87.94 81 PRO A O 1
ATOM 635 N N . PHE A 1 82 ? 16.660 -12.987 5.670 1.00 88.88 82 PHE A N 1
ATOM 636 C CA . PHE A 1 82 ? 15.864 -14.166 6.027 1.00 88.88 82 PHE A CA 1
ATOM 637 C C . PHE A 1 82 ? 15.072 -14.008 7.342 1.00 88.88 82 PHE A C 1
ATOM 639 O O . PHE A 1 82 ? 14.628 -15.006 7.911 1.00 88.88 82 PHE A O 1
ATOM 646 N N . ASN A 1 83 ? 14.898 -12.786 7.864 1.00 83.50 83 ASN A N 1
ATOM 647 C CA . ASN A 1 83 ? 14.071 -12.518 9.051 1.00 83.50 83 ASN A CA 1
ATOM 648 C C . ASN A 1 83 ? 13.045 -11.383 8.831 1.00 83.50 83 ASN A C 1
ATOM 650 O O . ASN A 1 83 ? 13.075 -10.686 7.823 1.00 83.50 83 ASN A O 1
ATOM 654 N N . GLN A 1 84 ? 12.095 -11.238 9.766 1.00 75.19 84 GLN A N 1
ATOM 655 C CA . GLN A 1 84 ? 10.996 -10.255 9.694 1.00 75.19 84 GLN A CA 1
ATOM 656 C C . GLN A 1 84 ? 10.528 -9.786 11.092 1.00 75.19 84 GLN A C 1
ATOM 658 O O . GLN A 1 84 ? 9.387 -10.040 11.488 1.00 75.19 84 GLN A O 1
ATOM 663 N N . PRO A 1 85 ? 11.406 -9.160 11.899 1.00 74.81 85 PRO A N 1
ATOM 664 C CA . PRO A 1 85 ? 11.099 -8.848 13.296 1.00 74.81 85 PRO A CA 1
ATOM 665 C C . PRO A 1 85 ? 9.888 -7.917 13.472 1.00 74.81 85 PRO A C 1
ATOM 667 O O . PRO A 1 85 ? 9.101 -8.122 14.391 1.00 74.81 85 PRO A O 1
ATOM 670 N N . ASN A 1 86 ? 9.673 -6.946 12.578 1.00 74.81 86 ASN A N 1
ATOM 671 C CA . ASN A 1 86 ? 8.620 -5.933 12.741 1.00 74.81 86 ASN A CA 1
ATOM 672 C C . ASN A 1 86 ? 7.218 -6.436 12.358 1.00 74.81 86 ASN A C 1
ATOM 674 O O . ASN A 1 86 ? 6.213 -5.822 12.701 1.00 74.81 86 ASN A O 1
ATOM 678 N N . VAL A 1 87 ? 7.118 -7.578 11.673 1.00 75.56 87 VAL A N 1
ATOM 679 C CA . VAL A 1 87 ? 5.822 -8.227 11.408 1.00 75.56 87 VAL A CA 1
ATOM 680 C C . VAL A 1 87 ? 5.277 -8.898 12.673 1.00 75.56 87 VAL A C 1
ATOM 682 O O . VAL A 1 87 ? 4.065 -9.065 12.817 1.00 75.56 87 VAL A O 1
ATOM 685 N N . GLN A 1 88 ? 6.158 -9.279 13.603 1.00 79.50 88 GLN A N 1
ATOM 686 C CA . GLN A 1 88 ? 5.753 -9.906 14.858 1.00 79.50 88 GLN A CA 1
ATOM 687 C C . GLN A 1 88 ? 5.002 -8.928 15.769 1.00 79.50 88 GLN A C 1
ATOM 689 O O . GLN A 1 88 ? 4.030 -9.325 16.401 1.00 79.50 88 GLN A O 1
ATOM 694 N N . GLU A 1 89 ? 5.369 -7.647 15.750 1.00 81.69 89 GLU A N 1
ATOM 695 C CA . GLU A 1 89 ? 4.775 -6.622 16.610 1.00 81.69 89 GLU A CA 1
ATOM 696 C C . GLU A 1 89 ? 3.250 -6.503 16.434 1.00 81.69 89 GLU A C 1
ATOM 698 O O . GLU A 1 89 ? 2.502 -6.559 17.406 1.00 81.69 89 GLU A O 1
ATOM 703 N N . SER A 1 90 ? 2.741 -6.460 15.199 1.00 83.12 90 SER A N 1
ATOM 704 C CA . SER A 1 90 ? 1.283 -6.406 14.985 1.00 83.12 90 SER A CA 1
ATOM 705 C C . SER A 1 90 ? 0.556 -7.681 15.363 1.00 83.12 90 SER A C 1
ATOM 707 O O . SER A 1 90 ? -0.607 -7.625 15.769 1.00 83.12 90 SER A O 1
ATOM 709 N N . LYS A 1 91 ? 1.223 -8.836 15.271 1.00 85.00 91 LYS A N 1
ATOM 710 C CA . LYS A 1 91 ? 0.660 -10.085 15.794 1.00 85.00 91 LYS A CA 1
ATOM 711 C C . LYS A 1 91 ? 0.561 -10.024 17.310 1.00 85.00 91 LYS A C 1
ATOM 713 O O . LYS A 1 91 ? -0.434 -10.489 17.861 1.00 85.00 91 LYS A O 1
ATOM 718 N N . ASP A 1 92 ? 1.550 -9.428 17.963 1.00 89.06 92 ASP A N 1
ATOM 719 C CA . ASP A 1 92 ? 1.564 -9.256 19.409 1.00 89.06 92 ASP A CA 1
ATOM 720 C C . ASP A 1 92 ? 0.478 -8.266 19.855 1.00 89.06 92 ASP A C 1
ATOM 722 O O . ASP A 1 92 ? -0.277 -8.591 20.772 1.00 89.06 92 ASP A O 1
ATOM 726 N N . TYR A 1 93 ? 0.287 -7.138 19.155 1.00 89.56 93 TYR A N 1
ATOM 727 C CA . TYR A 1 93 ? -0.837 -6.225 19.415 1.00 89.56 93 TYR A CA 1
ATOM 728 C C . TYR A 1 93 ? -2.193 -6.898 19.193 1.00 89.56 93 TYR A C 1
ATOM 730 O O . TYR A 1 93 ? -3.043 -6.855 20.078 1.00 89.56 93 TYR A O 1
ATOM 738 N N . THR A 1 94 ? -2.384 -7.590 18.065 1.00 90.00 94 THR A N 1
ATOM 739 C CA . THR A 1 94 ? -3.628 -8.329 17.777 1.00 90.00 94 THR A CA 1
ATOM 740 C C . THR A 1 94 ? -3.922 -9.354 18.875 1.00 90.00 94 THR A C 1
ATOM 742 O O . THR A 1 94 ? -5.053 -9.477 19.350 1.00 90.00 94 THR A O 1
ATOM 745 N N . LYS A 1 95 ? -2.897 -10.093 19.316 1.00 92.69 95 LYS A N 1
ATOM 746 C CA . LYS A 1 95 ? -3.017 -11.084 20.388 1.00 92.69 95 LYS A CA 1
ATOM 747 C C . LYS A 1 95 ? -3.342 -10.430 21.730 1.00 92.69 95 LYS A C 1
ATOM 749 O O . LYS A 1 95 ? -4.163 -10.952 22.472 1.00 92.69 95 LYS A O 1
ATOM 754 N N . SER A 1 96 ? -2.719 -9.297 22.039 1.00 93.44 96 SER A N 1
ATOM 755 C CA . SER A 1 96 ? -3.011 -8.527 23.250 1.00 93.44 96 SER A CA 1
ATOM 756 C C . SER A 1 96 ? -4.471 -8.060 23.270 1.00 93.44 96 SER A C 1
ATOM 758 O O . SER A 1 96 ? -5.181 -8.306 24.241 1.00 93.44 96 SER A O 1
ATOM 760 N N . LEU A 1 97 ? -4.945 -7.484 22.161 1.00 93.50 97 LEU A N 1
ATOM 761 C CA . LEU A 1 97 ? -6.316 -6.994 21.997 1.00 93.50 97 LEU A CA 1
ATOM 762 C C . LEU A 1 97 ? -7.358 -8.113 22.117 1.00 93.50 97 LEU A C 1
ATOM 764 O O . LEU A 1 97 ? -8.348 -7.963 22.827 1.00 93.50 97 LEU A O 1
ATOM 768 N N . THR A 1 98 ? -7.122 -9.252 21.464 1.00 94.19 98 THR A N 1
ATOM 769 C CA . THR A 1 98 ? -8.035 -10.407 21.532 1.00 94.19 98 THR A CA 1
ATOM 770 C C . THR A 1 98 ? -8.047 -11.062 22.913 1.00 94.19 98 THR A C 1
ATOM 772 O O . THR A 1 98 ? -9.124 -11.366 23.416 1.00 94.19 98 THR A O 1
ATOM 775 N N . ASN A 1 99 ? -6.893 -11.215 23.573 1.00 93.88 99 ASN A N 1
ATOM 776 C CA . ASN A 1 99 ? -6.837 -11.715 24.953 1.00 93.88 99 ASN A CA 1
ATOM 777 C C . ASN A 1 99 ? -7.572 -10.786 25.931 1.00 93.88 99 ASN A C 1
ATOM 779 O O . ASN A 1 99 ? -8.238 -11.251 26.854 1.00 93.88 99 ASN A O 1
ATOM 783 N N . GLU A 1 100 ? -7.435 -9.471 25.751 1.00 92.75 100 GLU A N 1
ATOM 784 C CA . GLU A 1 100 ? -8.147 -8.497 26.573 1.00 92.75 100 GLU A CA 1
ATOM 785 C C . GLU A 1 100 ? -9.656 -8.583 26.326 1.00 92.75 100 GLU A C 1
ATOM 787 O O . GLU A 1 100 ? -10.420 -8.642 27.287 1.00 92.75 100 GLU A O 1
ATOM 792 N N . TYR A 1 101 ? -10.091 -8.709 25.068 1.00 93.94 101 TYR A N 1
ATOM 793 C CA . TYR A 1 101 ? -11.498 -8.938 24.742 1.00 93.94 101 TYR A CA 1
ATOM 794 C C . TYR A 1 101 ? -12.055 -10.186 25.441 1.00 93.94 101 TYR A C 1
ATOM 796 O O . TYR A 1 101 ? -13.115 -10.107 26.050 1.00 93.94 101 TYR A O 1
ATOM 804 N N . GLU A 1 102 ? -11.337 -11.315 25.431 1.00 92.62 102 GLU A N 1
ATOM 805 C CA . GLU A 1 102 ? -11.760 -12.532 26.151 1.00 92.62 102 GLU A CA 1
ATOM 806 C C . GLU A 1 102 ? -11.905 -12.291 27.672 1.00 92.62 102 GLU A C 1
ATOM 808 O O . GLU A 1 102 ? -12.677 -12.975 28.342 1.00 92.62 102 GLU A O 1
ATOM 813 N N . ARG A 1 103 ? -11.194 -11.303 28.235 1.00 92.38 103 ARG A N 1
ATOM 814 C CA . ARG A 1 103 ? -11.233 -10.960 29.664 1.00 92.38 103 ARG A CA 1
ATOM 815 C C . ARG A 1 103 ? -12.347 -9.977 30.032 1.00 92.38 103 ARG A C 1
ATOM 817 O O . ARG A 1 103 ? -12.917 -10.107 31.115 1.00 92.38 103 ARG A O 1
ATOM 824 N N . ILE A 1 104 ? -12.598 -8.959 29.204 1.00 93.38 104 ILE A N 1
ATOM 825 C CA . ILE A 1 104 ? -13.509 -7.840 29.535 1.00 93.38 104 ILE A CA 1
ATOM 826 C C . ILE A 1 104 ? -14.732 -7.716 28.621 1.00 93.38 104 ILE A C 1
ATOM 828 O O . ILE A 1 104 ? -15.655 -6.981 28.961 1.00 93.38 104 ILE A O 1
ATOM 832 N N . GLY A 1 105 ? -14.757 -8.423 27.491 1.00 92.19 105 GLY A N 1
ATOM 833 C CA . GLY A 1 105 ? -15.861 -8.435 26.527 1.00 92.19 105 GLY A CA 1
ATOM 834 C C . GLY A 1 105 ? -15.901 -7.249 25.556 1.00 92.19 105 GLY A C 1
ATOM 835 O O . GLY A 1 105 ? -16.931 -7.022 24.926 1.00 92.19 105 GLY A O 1
ATOM 836 N N . SER A 1 106 ? -14.826 -6.463 25.440 1.00 90.88 106 SER A N 1
ATOM 837 C CA . SER A 1 106 ? -14.773 -5.287 24.557 1.00 90.88 106 SER A CA 1
ATOM 838 C C . SER A 1 106 ? -13.350 -4.947 24.115 1.00 90.88 106 SER A C 1
ATOM 840 O O . SER A 1 106 ? -12.410 -5.115 24.893 1.00 90.88 106 SER A O 1
ATOM 842 N N . LEU A 1 107 ? -13.196 -4.404 22.903 1.00 89.50 107 LEU A N 1
ATOM 843 C CA . LEU A 1 107 ? -11.945 -3.786 22.451 1.00 89.50 107 LEU A CA 1
ATOM 844 C C . LEU A 1 107 ? -11.792 -2.362 23.025 1.00 89.50 107 LEU A C 1
ATOM 846 O O . LEU A 1 107 ? -12.795 -1.741 23.394 1.00 89.50 107 LEU A O 1
ATOM 850 N N . PRO A 1 108 ? -10.560 -1.822 23.112 1.00 86.12 108 PRO A N 1
ATOM 851 C CA . PRO A 1 108 ? -10.338 -0.435 23.506 1.00 86.12 108 PRO A CA 1
ATOM 852 C C . PRO A 1 108 ? -11.106 0.529 22.599 1.00 86.12 108 PRO A C 1
ATOM 854 O O . PRO A 1 108 ? -10.996 0.468 21.378 1.00 86.12 108 PRO A O 1
ATOM 857 N N . THR A 1 109 ? -11.883 1.430 23.196 1.00 81.25 109 THR A N 1
ATOM 858 C CA . THR A 1 109 ? -12.642 2.432 22.442 1.00 81.25 109 THR A CA 1
ATOM 859 C C . THR A 1 109 ? -11.777 3.658 22.171 1.00 81.25 109 THR A C 1
ATOM 861 O O . THR A 1 109 ? -11.349 4.335 23.107 1.00 81.25 109 THR A O 1
ATOM 864 N N . GLU A 1 110 ? -11.574 3.989 20.899 1.00 85.06 110 GLU A N 1
ATOM 865 C CA . GLU A 1 110 ? -10.972 5.258 20.488 1.00 85.06 110 GLU A CA 1
ATOM 866 C C . GLU A 1 110 ? -12.052 6.293 20.144 1.00 85.06 110 GLU A C 1
ATOM 868 O O . GLU A 1 110 ? -13.131 5.964 19.646 1.00 85.06 110 GLU A O 1
ATOM 873 N N . SER A 1 111 ? -11.768 7.569 20.411 1.00 92.19 111 SER A N 1
ATOM 874 C CA . SER A 1 111 ? -12.630 8.676 19.984 1.00 92.19 111 SER A CA 1
ATOM 875 C C . SER A 1 111 ? -12.134 9.227 18.648 1.00 92.19 111 SER A C 1
ATOM 877 O O . SER A 1 111 ? -10.941 9.521 18.536 1.00 92.19 111 SER A O 1
ATOM 879 N N . PRO A 1 112 ? -13.007 9.400 17.641 1.00 96.50 112 PRO A N 1
ATOM 880 C CA . PRO A 1 112 ? -12.585 9.952 16.365 1.00 96.50 112 PRO A CA 1
ATOM 881 C C . PRO A 1 112 ? -12.175 11.421 16.518 1.00 96.50 112 PRO A C 1
ATOM 883 O O . PRO A 1 112 ? -12.810 12.190 17.240 1.00 96.50 112 PRO A O 1
ATOM 886 N N . VAL A 1 113 ? -11.139 11.834 15.786 1.00 97.06 113 VAL A N 1
ATOM 887 C CA . VAL A 1 113 ? -10.738 13.249 15.691 1.00 97.06 113 VAL A CA 1
ATOM 888 C C . VAL A 1 113 ? -11.669 14.050 14.779 1.00 97.06 113 VAL A C 1
ATOM 890 O O . VAL A 1 113 ? -11.720 15.275 14.860 1.00 97.06 113 VAL A O 1
ATOM 893 N N . LEU A 1 114 ? -12.405 13.361 13.904 1.00 97.56 114 LEU A N 1
ATOM 894 C CA . LEU A 1 114 ? -13.437 13.927 13.046 1.00 97.56 114 LEU A CA 1
ATOM 895 C C . LEU A 1 114 ? -14.527 12.883 12.805 1.00 97.56 114 LEU A C 1
ATOM 897 O O . LEU A 1 114 ? -14.229 11.748 12.444 1.00 97.56 114 LEU A O 1
ATOM 901 N N . GLU A 1 115 ? -15.782 13.305 12.907 1.00 97.12 115 GLU A N 1
ATOM 902 C CA . GLU A 1 115 ? -16.941 12.545 12.449 1.00 97.12 115 GLU A CA 1
ATOM 903 C C . GLU A 1 115 ? -17.755 13.423 11.493 1.00 97.12 115 GLU A C 1
ATOM 905 O O . GLU A 1 115 ? -18.165 14.530 11.843 1.00 97.12 115 GLU A O 1
ATOM 910 N N . THR A 1 116 ? -17.925 12.976 10.248 1.00 95.81 116 THR A N 1
ATOM 911 C CA . THR A 1 116 ? -18.623 13.746 9.210 1.00 95.81 116 THR A CA 1
ATOM 912 C C . THR A 1 116 ? -19.209 12.823 8.151 1.00 95.81 116 THR A C 1
ATOM 914 O O . THR A 1 116 ? -18.547 11.889 7.711 1.00 95.81 116 THR A O 1
ATOM 917 N N . ALA A 1 117 ? -20.458 13.066 7.744 1.00 92.31 117 ALA A N 1
ATOM 918 C CA . ALA A 1 117 ? -21.143 12.308 6.689 1.00 92.31 117 ALA A CA 1
ATOM 919 C C . ALA A 1 117 ? -21.059 10.767 6.837 1.00 92.31 117 ALA A C 1
ATOM 921 O O . ALA A 1 117 ? -20.895 10.057 5.849 1.00 92.31 117 ALA A O 1
ATOM 922 N N . GLY A 1 118 ? -21.148 10.251 8.070 1.00 92.62 118 GLY A N 1
ATOM 923 C CA . GLY A 1 118 ? -21.057 8.810 8.356 1.00 92.62 118 GLY A CA 1
ATOM 924 C C . GLY A 1 118 ? -19.635 8.234 8.339 1.00 92.62 118 GLY A C 1
ATOM 925 O O . GLY A 1 118 ? -19.472 7.028 8.465 1.00 92.62 118 GLY A O 1
ATOM 926 N N . ILE A 1 119 ? -18.610 9.078 8.206 1.00 96.00 119 ILE A N 1
ATOM 927 C CA . ILE A 1 119 ? -17.197 8.693 8.231 1.00 96.00 119 ILE A CA 1
ATOM 928 C C . ILE A 1 119 ? -16.579 9.162 9.542 1.00 96.00 119 ILE A C 1
ATOM 930 O O . ILE A 1 119 ? -16.734 10.322 9.936 1.00 96.00 119 ILE A O 1
ATOM 934 N N . LYS A 1 120 ? -15.832 8.266 10.183 1.00 97.06 120 LYS A N 1
ATOM 935 C CA . LYS A 1 120 ? -15.036 8.543 11.378 1.00 97.06 120 LYS A CA 1
ATOM 936 C C . LYS A 1 120 ? -13.556 8.493 11.018 1.00 97.06 120 LYS A C 1
ATOM 938 O O . LYS A 1 120 ? -13.111 7.566 10.347 1.00 97.06 120 LYS A O 1
ATOM 943 N N . VAL A 1 121 ? -12.803 9.503 11.440 1.00 97.25 121 VAL A N 1
ATOM 944 C CA . VAL A 1 121 ? -11.352 9.582 11.241 1.00 97.25 121 VAL A CA 1
ATOM 945 C C . VAL A 1 121 ? -10.667 9.413 12.585 1.00 97.25 121 VAL A C 1
ATOM 947 O O . VAL A 1 121 ? -10.972 10.137 13.534 1.00 97.25 121 VAL A O 1
ATOM 950 N N . TYR A 1 122 ? -9.711 8.494 12.633 1.00 96.19 122 TYR A N 1
ATOM 951 C CA . TYR A 1 122 ? -8.885 8.186 13.795 1.00 96.19 122 TYR A CA 1
ATOM 952 C C . TYR A 1 122 ? -7.424 8.446 13.453 1.00 96.19 122 TYR A C 1
ATOM 954 O O . TYR A 1 122 ? -7.022 8.317 12.296 1.00 96.19 122 TYR A O 1
ATOM 962 N N . THR A 1 123 ? -6.645 8.873 14.443 1.00 95.25 123 THR A N 1
ATOM 963 C CA . THR A 1 123 ? -5.205 9.082 14.301 1.00 95.25 123 THR A CA 1
ATOM 964 C C . THR A 1 123 ? -4.557 9.247 15.672 1.00 95.25 123 THR A C 1
ATOM 966 O O . THR A 1 123 ? -5.225 9.651 16.626 1.00 95.25 123 THR A O 1
ATOM 969 N N . ASP A 1 124 ? -3.252 8.984 15.767 1.00 93.62 124 ASP A N 1
ATOM 970 C CA . ASP A 1 124 ? -2.517 9.144 17.018 1.00 93.62 124 ASP A CA 1
ATOM 971 C C . ASP A 1 124 ? -2.408 10.620 17.435 1.00 93.62 124 ASP A C 1
ATOM 973 O O . ASP A 1 124 ? -2.689 11.551 16.672 1.00 93.62 124 ASP A O 1
ATOM 977 N N . GLN A 1 125 ? -1.960 10.843 18.670 1.00 93.50 125 GLN A N 1
ATOM 978 C CA . GLN A 1 125 ? -1.864 12.178 19.252 1.00 93.50 125 GLN A CA 1
ATOM 979 C C . GLN A 1 125 ? -0.928 13.119 18.474 1.00 93.50 125 GLN A C 1
ATOM 981 O O . GLN A 1 125 ? -1.221 14.313 18.361 1.00 93.50 125 GLN A O 1
ATOM 986 N N . ALA A 1 126 ? 0.188 12.615 17.939 1.00 93.81 126 ALA A N 1
ATOM 987 C CA . ALA A 1 126 ? 1.156 13.433 17.213 1.00 93.81 126 ALA A CA 1
ATOM 988 C C . ALA A 1 126 ? 0.570 13.905 15.876 1.00 93.81 126 ALA A C 1
ATOM 990 O O . ALA A 1 126 ? 0.641 15.089 15.535 1.00 93.81 126 ALA A O 1
ATOM 991 N N . ASN A 1 127 ? -0.088 13.001 15.155 1.00 95.00 127 ASN A N 1
ATOM 992 C CA . ASN A 1 127 ? -0.796 13.301 13.922 1.00 95.00 127 ASN A CA 1
ATOM 993 C C . ASN A 1 127 ? -2.017 14.206 14.164 1.00 95.00 127 ASN A C 1
ATOM 995 O O . ASN A 1 127 ? -2.227 15.143 13.392 1.00 95.00 127 ASN A O 1
ATOM 999 N N . ALA A 1 128 ? -2.773 14.007 15.248 1.00 95.94 128 ALA A N 1
ATOM 1000 C CA . ALA A 1 128 ? -3.884 14.882 15.626 1.00 95.94 128 ALA A CA 1
ATOM 1001 C C . ALA A 1 128 ? -3.410 16.324 15.864 1.00 95.94 128 ALA A C 1
ATOM 1003 O O . ALA A 1 128 ? -4.030 17.272 15.379 1.00 95.94 128 ALA A O 1
ATOM 1004 N N . LEU A 1 129 ? -2.273 16.496 16.549 1.00 96.56 129 LEU A N 1
ATOM 1005 C CA . LEU A 1 129 ? -1.664 17.807 16.765 1.00 96.56 129 LEU A CA 1
ATOM 1006 C C . LEU A 1 129 ? -1.179 18.429 15.448 1.00 96.56 129 LEU A C 1
ATOM 1008 O O . LEU A 1 129 ? -1.482 19.588 15.165 1.00 96.56 129 LEU A O 1
ATOM 1012 N N . ALA A 1 130 ? -0.473 17.656 14.619 1.00 95.94 130 ALA A N 1
ATOM 1013 C CA . ALA A 1 130 ? 0.042 18.122 13.332 1.00 95.94 130 ALA A CA 1
ATOM 1014 C C . ALA A 1 130 ? -1.077 18.514 12.347 1.00 95.94 130 ALA A C 1
ATOM 1016 O O . ALA A 1 130 ? -0.897 19.404 11.514 1.00 95.94 130 ALA A O 1
ATOM 1017 N N . LEU A 1 131 ? -2.240 17.864 12.440 1.00 97.06 131 LEU A N 1
ATOM 1018 C CA . LEU A 1 131 ? -3.386 18.080 11.558 1.00 97.06 131 LEU A CA 1
ATOM 1019 C C . LEU A 1 131 ? -4.482 18.954 12.183 1.00 97.06 131 LEU A C 1
ATOM 1021 O O . LEU A 1 131 ? -5.507 19.166 11.538 1.00 97.06 131 LEU A O 1
ATOM 1025 N N . ALA A 1 132 ? -4.280 19.512 13.380 1.00 97.62 132 ALA A N 1
ATOM 1026 C CA . ALA A 1 132 ? -5.324 20.194 14.150 1.00 97.62 132 ALA A CA 1
ATOM 1027 C C . ALA A 1 132 ? -6.073 21.280 13.354 1.00 97.62 132 ALA A C 1
ATOM 1029 O O . ALA A 1 132 ? -7.301 21.348 13.382 1.00 97.62 132 ALA A O 1
ATOM 1030 N N . THR A 1 133 ? -5.356 22.104 12.582 1.00 98.00 133 THR A N 1
ATOM 1031 C CA . THR A 1 133 ? -5.962 23.173 11.765 1.00 98.00 133 THR A CA 1
ATOM 1032 C C . THR A 1 133 ? -6.736 22.648 10.556 1.00 98.00 133 THR A C 1
ATOM 1034 O O . THR A 1 133 ? -7.672 23.304 10.099 1.00 98.00 133 THR A O 1
ATOM 1037 N N . TRP A 1 134 ? -6.367 21.478 10.034 1.00 97.94 134 TRP A N 1
ATOM 1038 C CA . TRP A 1 134 ? -7.087 20.794 8.962 1.00 97.94 134 TRP A CA 1
ATOM 1039 C C . TRP A 1 134 ? -8.335 20.099 9.508 1.00 97.94 134 TRP A C 1
ATOM 1041 O O . TRP A 1 134 ? -9.412 20.247 8.929 1.00 97.94 134 TRP A O 1
ATOM 1051 N N . ILE A 1 135 ? -8.211 19.423 10.653 1.00 97.25 135 ILE A N 1
ATOM 1052 C CA . ILE A 1 135 ? -9.308 18.751 11.361 1.00 97.25 135 ILE A CA 1
ATOM 1053 C C . ILE A 1 135 ? -10.384 19.760 11.776 1.00 97.25 135 ILE A C 1
ATOM 1055 O O . ILE A 1 135 ? -11.567 19.534 11.532 1.00 97.25 135 ILE A O 1
ATOM 1059 N N . ALA A 1 136 ? -9.986 20.930 12.287 1.00 97.19 136 ALA A N 1
ATOM 1060 C CA . ALA A 1 136 ? -10.903 21.998 12.693 1.00 97.19 136 ALA A CA 1
ATOM 1061 C C . ALA A 1 136 ? -11.807 22.527 11.560 1.00 97.19 136 ALA A C 1
ATOM 1063 O O . ALA A 1 136 ? -12.807 23.187 11.834 1.00 97.19 136 ALA A O 1
ATOM 1064 N N . ARG A 1 137 ? -11.493 22.240 10.285 1.00 96.88 137 ARG A N 1
ATOM 1065 C CA . ARG A 1 137 ? -12.361 22.588 9.145 1.00 96.88 137 ARG A CA 1
ATOM 1066 C C . ARG A 1 137 ? -13.564 21.653 8.985 1.00 96.88 137 ARG A C 1
ATOM 1068 O O . ARG A 1 137 ? -14.426 21.944 8.163 1.00 96.88 137 ARG A O 1
ATOM 1075 N N . GLY A 1 138 ? -13.616 20.539 9.718 1.00 96.31 138 GLY A N 1
ATOM 1076 C CA . GLY A 1 138 ? -14.801 19.681 9.817 1.00 96.31 138 GLY A CA 1
ATOM 1077 C C . GLY A 1 138 ? -15.125 18.836 8.579 1.00 96.31 138 GLY A C 1
ATOM 1078 O O . GLY A 1 138 ? -16.244 18.339 8.463 1.00 96.31 138 GLY A O 1
ATOM 1079 N N . THR A 1 139 ? -14.189 18.670 7.638 1.00 97.31 139 THR A N 1
ATOM 1080 C CA . THR A 1 139 ? -14.411 17.895 6.402 1.00 97.31 139 THR A CA 1
ATOM 1081 C C . THR A 1 139 ? -13.332 16.843 6.189 1.00 97.31 139 THR A C 1
ATOM 1083 O O . THR A 1 139 ? -12.151 17.087 6.449 1.00 97.31 139 THR A O 1
ATOM 1086 N N . LEU A 1 140 ? -13.730 15.685 5.648 1.00 96.50 140 LEU A N 1
ATOM 1087 C CA . LEU A 1 140 ? -12.794 14.622 5.276 1.00 96.50 140 LEU A CA 1
ATOM 1088 C C . LEU A 1 140 ? -11.766 15.122 4.255 1.00 96.50 140 LEU A C 1
ATOM 1090 O O . LEU A 1 140 ? -10.578 14.844 4.388 1.00 96.50 140 LEU A O 1
ATOM 1094 N N . GLU A 1 141 ? -12.213 15.908 3.272 1.00 96.75 141 GLU A N 1
ATOM 1095 C CA . GLU A 1 141 ? -11.343 16.503 2.256 1.00 96.75 141 GLU A CA 1
ATOM 1096 C C . GLU A 1 141 ? -10.208 17.318 2.888 1.00 96.75 141 GLU A C 1
ATOM 1098 O O . GLU A 1 141 ? -9.052 17.184 2.487 1.00 96.75 141 GLU A O 1
ATOM 1103 N N . SER A 1 142 ? -10.518 18.138 3.896 1.00 97.31 142 SER A 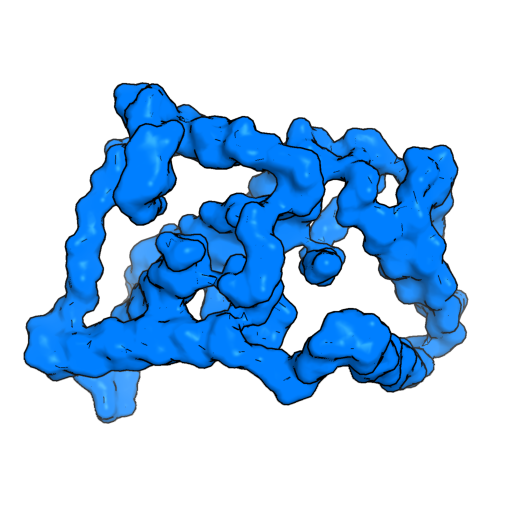N 1
ATOM 1104 C CA . SER A 1 142 ? -9.514 18.924 4.610 1.00 97.31 142 SER A CA 1
ATOM 1105 C C . SER A 1 142 ? -8.502 18.035 5.329 1.00 97.31 142 SER A C 1
ATOM 1107 O O . SER A 1 142 ? -7.299 18.257 5.192 1.00 97.31 142 SER A O 1
ATOM 1109 N N . CYS A 1 143 ? -8.962 17.006 6.045 1.00 96.50 143 CYS A N 1
ATOM 1110 C CA . CYS A 1 143 ? -8.082 16.065 6.741 1.00 96.50 143 CYS A CA 1
ATOM 1111 C C . CYS A 1 143 ? -7.153 15.326 5.772 1.00 96.50 143 CYS A C 1
ATOM 1113 O O . CYS A 1 143 ? -5.938 15.324 5.971 1.00 96.50 143 CYS A O 1
ATOM 1115 N N . LEU A 1 144 ? -7.705 14.765 4.690 1.00 96.44 144 LEU A N 1
ATOM 1116 C CA . LEU A 1 144 ? -6.927 14.065 3.667 1.00 96.44 144 LEU A CA 1
ATOM 1117 C C . LEU A 1 144 ? -5.922 15.002 2.999 1.00 96.44 144 LEU A C 1
ATOM 1119 O O . LEU A 1 144 ? -4.760 14.640 2.834 1.00 96.44 144 LEU A O 1
ATOM 1123 N N . ARG A 1 145 ? -6.335 16.229 2.664 1.00 96.75 145 ARG A N 1
ATOM 1124 C CA . ARG A 1 145 ? -5.445 17.242 2.087 1.00 96.75 145 ARG A CA 1
ATOM 1125 C C . ARG A 1 145 ? -4.313 17.601 3.044 1.00 96.75 145 ARG A C 1
ATOM 1127 O O . ARG A 1 145 ? -3.169 17.674 2.606 1.00 96.75 145 ARG A O 1
ATOM 1134 N N . GLY A 1 146 ? -4.618 17.802 4.325 1.00 97.00 146 GLY A N 1
ATOM 1135 C CA . GLY A 1 146 ? -3.625 18.066 5.361 1.00 97.00 146 GLY A CA 1
ATOM 1136 C C . GLY A 1 146 ? -2.607 16.940 5.478 1.00 97.00 146 GLY A C 1
ATOM 1137 O O . GLY A 1 146 ? -1.411 17.203 5.432 1.00 97.00 146 GLY A O 1
ATOM 1138 N N . HIS A 1 147 ? -3.078 15.696 5.542 1.00 96.44 147 HIS A N 1
ATOM 1139 C CA . HIS A 1 147 ? -2.240 14.504 5.634 1.00 96.44 147 HIS A CA 1
ATOM 1140 C C . HIS A 1 147 ? -1.336 14.334 4.401 1.00 96.44 147 HIS A C 1
ATOM 1142 O O . HIS A 1 147 ? -0.115 14.258 4.529 1.00 96.44 147 HIS A O 1
ATOM 1148 N N . ILE A 1 148 ? -1.918 14.378 3.200 1.00 96.69 148 ILE A N 1
ATOM 1149 C CA . ILE A 1 148 ? -1.225 14.201 1.913 1.00 96.69 148 ILE A CA 1
ATOM 1150 C C . ILE A 1 148 ? -0.255 15.354 1.594 1.00 96.69 148 ILE A C 1
ATOM 1152 O O . ILE A 1 148 ? 0.703 15.178 0.842 1.00 96.69 148 ILE A O 1
ATOM 1156 N N . ASN A 1 149 ? -0.462 16.549 2.151 1.00 95.56 149 ASN A N 1
ATOM 1157 C CA . ASN A 1 149 ? 0.452 17.682 1.966 1.00 95.56 149 ASN A CA 1
ATOM 1158 C C . ASN A 1 149 ? 1.727 17.607 2.809 1.00 95.56 149 ASN A C 1
ATOM 1160 O O . ASN A 1 149 ? 2.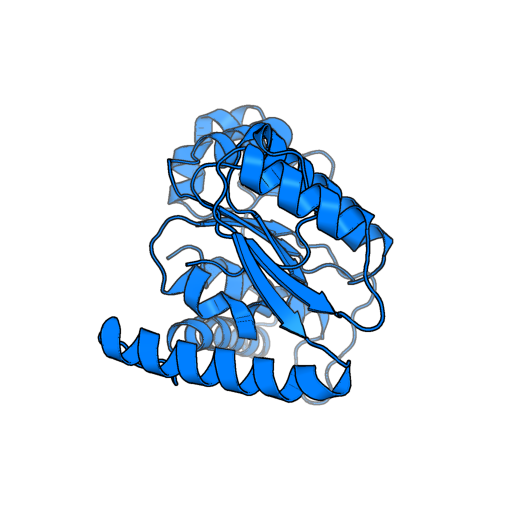590 18.462 2.636 1.00 95.56 149 ASN A O 1
ATOM 1164 N N . ARG A 1 150 ? 1.859 16.605 3.680 1.00 94.81 150 ARG A N 1
ATOM 1165 C CA . ARG A 1 150 ? 3.089 16.374 4.447 1.00 94.81 150 ARG A CA 1
ATOM 1166 C C . ARG A 1 150 ? 4.132 15.557 3.695 1.00 94.81 150 ARG A C 1
ATOM 1168 O O . ARG A 1 150 ? 5.223 15.410 4.216 1.00 94.81 150 ARG A O 1
ATOM 1175 N N . LEU A 1 151 ? 3.786 15.014 2.525 1.00 95.00 151 LEU A N 1
ATOM 1176 C CA . LEU A 1 151 ? 4.717 14.236 1.712 1.00 95.00 151 LEU A CA 1
ATOM 1177 C C . LEU A 1 151 ? 5.962 15.059 1.379 1.00 95.00 151 LEU A C 1
ATOM 1179 O O . LEU A 1 151 ? 5.862 16.142 0.791 1.00 95.00 151 LEU A O 1
ATOM 1183 N N . GLU A 1 152 ? 7.117 14.498 1.702 1.00 92.75 152 GLU A N 1
ATOM 1184 C CA . GLU A 1 152 ? 8.432 15.002 1.347 1.00 92.75 152 GLU A CA 1
ATOM 1185 C C . GLU A 1 152 ? 9.044 14.213 0.178 1.00 92.75 152 GLU A C 1
ATOM 1187 O O . GLU A 1 152 ? 8.470 13.279 -0.393 1.00 92.75 152 GLU A O 1
ATOM 1192 N N . LEU A 1 153 ? 10.236 14.631 -0.246 1.00 87.75 153 LEU A N 1
ATOM 1193 C CA . LEU A 1 153 ? 10.955 13.977 -1.330 1.00 87.75 153 LEU A CA 1
ATOM 1194 C C . LEU A 1 153 ? 11.363 12.553 -0.913 1.00 87.75 153 LEU A C 1
ATOM 1196 O O . LEU A 1 153 ? 12.084 12.391 0.065 1.00 87.75 153 LEU A O 1
ATOM 1200 N N . LYS A 1 154 ? 11.017 11.558 -1.744 1.00 87.19 154 LYS A N 1
ATOM 1201 C CA . LYS A 1 154 ? 11.220 10.105 -1.522 1.00 87.19 154 LYS A CA 1
ATOM 1202 C C . LYS A 1 154 ? 10.249 9.458 -0.534 1.00 87.19 154 LYS A C 1
ATOM 1204 O O . LYS A 1 154 ? 10.411 8.269 -0.256 1.00 87.19 154 LYS A O 1
ATOM 1209 N N . ASP A 1 155 ? 9.240 10.189 -0.077 1.00 93.75 155 ASP A N 1
ATOM 1210 C CA . ASP A 1 155 ? 8.126 9.566 0.622 1.00 93.75 155 ASP A CA 1
ATOM 1211 C C . ASP A 1 155 ? 7.274 8.721 -0.324 1.00 93.75 155 ASP A C 1
ATOM 1213 O O . ASP A 1 155 ? 7.328 8.841 -1.553 1.00 93.75 155 ASP A O 1
ATOM 1217 N N . TYR A 1 156 ? 6.455 7.866 0.272 1.00 94.56 156 TYR A N 1
ATOM 1218 C CA . TYR A 1 156 ? 5.460 7.061 -0.413 1.00 94.56 156 TYR A CA 1
ATOM 1219 C C . TYR A 1 156 ? 4.140 7.078 0.347 1.00 94.56 156 TYR A C 1
ATOM 1221 O O . TYR A 1 156 ? 4.089 7.370 1.539 1.00 94.56 156 TYR A O 1
ATOM 1229 N N . VAL A 1 157 ? 3.060 6.730 -0.345 1.00 95.44 157 VAL A N 1
ATOM 1230 C CA . VAL A 1 157 ? 1.739 6.550 0.254 1.00 95.44 157 VAL A CA 1
ATOM 1231 C C . VAL A 1 157 ? 1.362 5.077 0.229 1.00 95.44 157 VAL A C 1
ATOM 1233 O O . VAL A 1 157 ? 1.468 4.429 -0.809 1.00 95.44 157 VAL A O 1
ATOM 1236 N N . ALA A 1 158 ? 0.871 4.554 1.344 1.00 94.44 158 ALA A N 1
ATOM 1237 C CA . ALA A 1 158 ? 0.358 3.194 1.433 1.00 94.44 158 ALA A CA 1
ATOM 1238 C C . ALA A 1 158 ? -1.123 3.204 1.812 1.00 94.44 158 ALA A C 1
ATOM 1240 O O . ALA A 1 158 ? -1.505 3.755 2.845 1.00 94.44 158 ALA A O 1
ATOM 1241 N N . ILE A 1 159 ? -1.952 2.587 0.970 1.00 95.50 159 ILE A N 1
ATOM 1242 C CA . ILE A 1 159 ? -3.380 2.392 1.218 1.00 95.50 159 ILE A CA 1
ATOM 1243 C C . ILE A 1 159 ? -3.586 0.957 1.710 1.00 95.50 159 ILE A C 1
ATOM 1245 O O . ILE A 1 159 ? -3.370 0.000 0.966 1.00 95.50 159 ILE A O 1
ATOM 1249 N N . ASN A 1 160 ? -4.029 0.814 2.955 1.00 94.06 160 ASN A N 1
ATOM 1250 C CA . ASN A 1 160 ? -4.269 -0.468 3.611 1.00 94.06 160 ASN A CA 1
ATOM 1251 C C . ASN A 1 160 ? -5.776 -0.634 3.846 1.00 94.06 160 ASN A C 1
ATOM 1253 O O . ASN A 1 160 ? -6.346 0.007 4.727 1.00 94.06 160 ASN A O 1
ATOM 1257 N N . ALA A 1 161 ? -6.439 -1.473 3.053 1.00 95.19 161 ALA A N 1
ATOM 1258 C CA . ALA A 1 161 ? -7.892 -1.622 3.082 1.00 95.19 161 ALA A CA 1
ATOM 1259 C C . ALA A 1 161 ? -8.320 -2.901 3.818 1.00 95.19 161 ALA A C 1
ATOM 1261 O O . ALA A 1 161 ? -8.086 -4.008 3.339 1.00 95.19 161 ALA A O 1
ATOM 1262 N N . TYR A 1 162 ? -9.009 -2.757 4.948 1.00 94.31 162 TYR A N 1
ATOM 1263 C CA . TYR A 1 162 ? -9.763 -3.821 5.624 1.00 94.31 162 TYR A CA 1
ATOM 1264 C C . TYR A 1 162 ? -11.210 -3.832 5.129 1.00 94.31 162 TYR A C 1
ATOM 1266 O O . TYR A 1 162 ? -12.163 -3.672 5.891 1.00 94.31 162 TYR A O 1
ATOM 1274 N N . LEU A 1 163 ? -11.338 -3.990 3.815 1.00 94.25 163 LEU A N 1
ATOM 1275 C CA . LEU A 1 163 ? -12.597 -4.064 3.086 1.00 94.25 163 LEU A CA 1
ATOM 1276 C C . LEU A 1 163 ? -12.689 -5.413 2.374 1.00 94.25 163 LEU A C 1
ATOM 1278 O O . LEU A 1 163 ? -11.679 -6.097 2.180 1.00 94.25 163 LEU A O 1
ATOM 1282 N N . GLU A 1 164 ? -13.889 -5.780 1.934 1.00 92.69 164 GLU A N 1
ATOM 1283 C CA . GLU A 1 164 ? -14.059 -6.948 1.077 1.00 92.69 164 GLU A CA 1
ATOM 1284 C C . GLU A 1 164 ? -13.234 -6.790 -0.212 1.00 92.69 164 GLU A C 1
ATOM 1286 O O . GLU A 1 164 ? -13.326 -5.782 -0.919 1.00 92.69 164 GLU A O 1
ATOM 1291 N N . MET A 1 165 ? -12.424 -7.801 -0.530 1.00 93.44 165 MET A N 1
ATOM 1292 C CA . MET A 1 165 ? -11.606 -7.827 -1.741 1.00 93.44 165 MET A CA 1
ATOM 1293 C C . MET A 1 165 ? -12.454 -8.253 -2.943 1.00 93.44 165 MET A C 1
ATOM 1295 O O . MET A 1 165 ? -12.392 -9.397 -3.395 1.00 93.44 165 MET A O 1
ATOM 1299 N N . ASN A 1 166 ? -13.249 -7.318 -3.451 1.00 95.12 166 ASN A N 1
ATOM 1300 C CA . ASN A 1 166 ? -14.084 -7.491 -4.634 1.00 95.12 166 ASN A CA 1
ATOM 1301 C C . ASN A 1 166 ? -13.655 -6.516 -5.761 1.00 95.12 166 ASN A C 1
ATOM 1303 O O . ASN A 1 166 ? -12.867 -5.594 -5.516 1.00 95.12 166 ASN A O 1
ATOM 1307 N N . PRO A 1 167 ? -14.120 -6.720 -7.010 1.00 97.00 167 PRO A N 1
ATOM 1308 C CA . PRO A 1 167 ? -13.729 -5.873 -8.139 1.00 97.00 167 PRO A CA 1
ATOM 1309 C C . PRO A 1 167 ? -14.074 -4.389 -7.961 1.00 97.00 167 PRO A C 1
ATOM 1311 O O . PRO A 1 167 ? -13.273 -3.542 -8.347 1.00 97.00 167 PRO A O 1
ATOM 1314 N N . GLU A 1 168 ? -15.221 -4.077 -7.352 1.00 97.50 168 GLU A N 1
ATOM 1315 C CA . GLU A 1 168 ? -15.696 -2.704 -7.141 1.00 97.50 168 GLU A CA 1
ATOM 1316 C C . GLU A 1 168 ? -14.784 -1.936 -6.174 1.00 97.50 168 GLU A C 1
ATOM 1318 O O . GLU A 1 168 ? -14.240 -0.886 -6.522 1.00 97.50 168 GLU A O 1
ATOM 1323 N N . ASN A 1 169 ? -14.526 -2.504 -4.993 1.00 96.62 169 ASN A N 1
ATOM 1324 C CA . ASN A 1 169 ? -13.616 -1.924 -4.009 1.00 96.62 169 ASN A CA 1
ATOM 1325 C C . ASN A 1 169 ? -12.203 -1.789 -4.581 1.00 96.62 169 ASN A C 1
ATOM 1327 O O . ASN A 1 169 ? -11.559 -0.754 -4.411 1.00 96.62 169 ASN A O 1
ATOM 1331 N N . HIS A 1 170 ? -11.716 -2.814 -5.286 1.00 96.12 170 HIS A N 1
ATOM 1332 C CA . HIS A 1 170 ? -10.405 -2.760 -5.927 1.00 96.12 170 HIS A CA 1
ATOM 1333 C C . HIS A 1 170 ? -10.321 -1.627 -6.958 1.00 96.12 170 HIS A C 1
ATOM 1335 O O . HIS A 1 170 ? -9.338 -0.886 -6.966 1.00 96.12 170 HIS A O 1
ATOM 1341 N N . GLU A 1 171 ? -11.343 -1.441 -7.796 1.00 97.25 171 GLU A N 1
ATOM 1342 C CA . GLU A 1 171 ? -11.373 -0.359 -8.779 1.00 97.25 171 GLU A CA 1
ATOM 1343 C C . GLU A 1 171 ? -11.365 1.023 -8.112 1.00 97.25 171 GLU A C 1
ATOM 1345 O O . GLU A 1 171 ? -10.538 1.866 -8.471 1.00 97.25 171 GLU A O 1
ATOM 1350 N N . LEU A 1 172 ? -12.214 1.246 -7.105 1.00 97.69 172 LEU A N 1
ATOM 1351 C CA . LEU A 1 172 ? -12.278 2.513 -6.368 1.00 97.69 172 LEU A CA 1
ATOM 1352 C C . LEU A 1 172 ? -10.949 2.839 -5.673 1.00 97.69 172 LEU A C 1
ATOM 1354 O O . LEU A 1 172 ? -10.433 3.955 -5.782 1.00 97.69 172 LEU A O 1
ATOM 1358 N N . LEU A 1 173 ? -10.337 1.857 -5.012 1.00 97.31 173 LEU A N 1
ATOM 1359 C CA . LEU A 1 173 ? -9.041 2.031 -4.353 1.00 97.31 173 LEU A CA 1
ATOM 1360 C C . LEU A 1 173 ? -7.920 2.304 -5.367 1.00 97.31 173 LEU A C 1
ATOM 1362 O O . LEU A 1 173 ? -7.054 3.149 -5.126 1.00 97.31 173 LEU A O 1
ATOM 1366 N N . GLN A 1 174 ? -7.960 1.666 -6.538 1.00 97.38 174 GLN A N 1
ATOM 1367 C CA . GLN A 1 174 ? -7.031 1.950 -7.632 1.00 97.38 174 GLN A CA 1
ATOM 1368 C C . GLN A 1 174 ? -7.228 3.359 -8.207 1.00 97.38 174 GLN A C 1
ATOM 1370 O O . GLN A 1 174 ? -6.249 3.994 -8.603 1.00 97.38 174 GLN A O 1
ATOM 1375 N N . GLN A 1 175 ? -8.455 3.887 -8.238 1.00 97.44 175 GLN A N 1
ATOM 1376 C CA . GLN A 1 175 ? -8.701 5.282 -8.617 1.00 97.44 175 GLN A CA 1
ATOM 1377 C C . GLN A 1 175 ? -8.068 6.248 -7.608 1.00 97.44 175 GLN A C 1
ATOM 1379 O O . GLN A 1 175 ? -7.339 7.152 -8.021 1.00 97.44 175 GLN A O 1
ATOM 1384 N N . ILE A 1 176 ? -8.250 6.016 -6.302 1.00 96.38 176 ILE A N 1
ATOM 1385 C CA . ILE A 1 176 ? -7.607 6.814 -5.241 1.00 96.38 176 ILE A CA 1
ATOM 1386 C C . ILE A 1 176 ? -6.083 6.787 -5.407 1.00 96.38 176 ILE A C 1
ATOM 1388 O O . ILE A 1 176 ? -5.436 7.836 -5.466 1.00 96.38 176 ILE A O 1
ATOM 1392 N N . ARG A 1 177 ? -5.511 5.590 -5.567 1.00 96.12 177 ARG A N 1
ATOM 1393 C CA . ARG A 1 177 ? -4.078 5.380 -5.793 1.00 96.12 177 ARG A CA 1
ATOM 1394 C C . ARG A 1 177 ? -3.556 6.178 -6.995 1.00 96.12 177 ARG A C 1
ATOM 1396 O O . ARG A 1 177 ? -2.562 6.895 -6.876 1.00 96.12 177 ARG A O 1
ATOM 1403 N N . LYS A 1 178 ? -4.247 6.105 -8.142 1.00 96.75 178 LYS A N 1
ATOM 1404 C CA . LYS A 1 178 ? -3.896 6.854 -9.363 1.00 96.75 178 LYS A CA 1
ATOM 1405 C C . LYS A 1 178 ? -3.923 8.363 -9.141 1.00 96.75 178 LYS A C 1
ATOM 1407 O O . LYS A 1 178 ? -3.014 9.046 -9.604 1.00 96.75 178 LYS A O 1
ATOM 1412 N N . VAL A 1 179 ? -4.943 8.884 -8.455 1.00 96.56 179 VAL A N 1
ATOM 1413 C CA . VAL A 1 179 ? -5.060 10.320 -8.157 1.00 96.56 179 VAL A CA 1
ATOM 1414 C C . VAL A 1 179 ? -3.861 10.779 -7.330 1.00 96.56 179 VAL A C 1
ATOM 1416 O O . VAL A 1 179 ? -3.196 11.747 -7.699 1.00 96.56 179 VAL A O 1
ATOM 1419 N N . ILE A 1 180 ? -3.521 10.051 -6.265 1.00 95.94 180 ILE A N 1
ATOM 1420 C CA . ILE A 1 180 ? -2.377 10.385 -5.408 1.00 95.94 180 ILE A CA 1
ATOM 1421 C C . ILE A 1 180 ? -1.081 10.382 -6.219 1.00 95.94 180 ILE A C 1
ATOM 1423 O O . ILE A 1 180 ? -0.375 11.391 -6.233 1.00 95.94 180 ILE A O 1
ATOM 1427 N N . ARG A 1 181 ? -0.798 9.300 -6.953 1.00 95.81 181 ARG A N 1
ATOM 1428 C CA . ARG A 1 181 ? 0.398 9.205 -7.797 1.00 95.81 181 ARG A CA 1
ATOM 1429 C C . ARG A 1 181 ? 0.461 10.344 -8.814 1.00 95.81 181 ARG A C 1
ATOM 1431 O O . ARG A 1 181 ? 1.475 11.017 -8.892 1.00 95.81 181 ARG A O 1
ATOM 1438 N N . ASN A 1 182 ? -0.609 10.605 -9.561 1.00 96.44 182 ASN A N 1
ATOM 1439 C CA . ASN A 1 182 ? -0.584 11.619 -10.618 1.00 96.44 182 ASN A CA 1
ATOM 1440 C C . ASN A 1 182 ? -0.338 13.033 -10.077 1.00 96.44 182 ASN A C 1
ATOM 1442 O O . ASN A 1 182 ? 0.372 13.818 -10.703 1.00 96.44 182 ASN A O 1
ATOM 1446 N N . HIS A 1 183 ? -0.906 13.363 -8.915 1.00 95.06 183 HIS A N 1
ATOM 1447 C CA . HIS A 1 183 ? -0.769 14.696 -8.331 1.00 95.06 183 HIS A CA 1
ATOM 1448 C C . HIS A 1 183 ? 0.509 14.880 -7.511 1.00 95.06 183 HIS A C 1
ATOM 1450 O O . HIS A 1 183 ? 1.039 15.991 -7.462 1.00 95.06 183 HIS A O 1
ATOM 1456 N N . LYS A 1 184 ? 0.983 13.830 -6.835 1.00 95.56 184 LYS A N 1
ATOM 1457 C CA . LYS A 1 184 ? 2.124 13.905 -5.910 1.00 95.56 184 LYS A CA 1
ATOM 1458 C C . LYS A 1 184 ? 3.408 13.306 -6.467 1.00 95.56 184 LYS A C 1
ATOM 1460 O O . LYS A 1 184 ? 4.473 13.648 -5.973 1.00 95.56 184 LYS A O 1
ATOM 1465 N N . LYS A 1 185 ? 3.315 12.482 -7.511 1.00 95.44 185 LYS A N 1
ATOM 1466 C CA . LYS A 1 185 ? 4.436 11.824 -8.199 1.00 95.44 185 LYS A CA 1
ATOM 1467 C C . LYS A 1 185 ? 5.316 11.000 -7.255 1.00 95.44 185 LYS A C 1
ATOM 1469 O O . LYS A 1 185 ? 6.532 10.981 -7.400 1.00 95.44 185 LYS A O 1
ATOM 1474 N N . VAL A 1 186 ? 4.681 10.343 -6.285 1.00 95.06 186 VAL A N 1
ATOM 1475 C CA . VAL A 1 186 ? 5.323 9.481 -5.281 1.00 95.06 186 VAL A CA 1
ATOM 1476 C C . VAL A 1 186 ? 4.974 8.011 -5.498 1.00 95.06 186 VAL A C 1
ATOM 1478 O O . VAL A 1 186 ? 4.002 7.674 -6.181 1.00 95.06 186 VAL A O 1
ATOM 1481 N N . ALA A 1 187 ? 5.753 7.116 -4.894 1.00 94.50 187 ALA A N 1
ATOM 1482 C CA . ALA A 1 187 ? 5.406 5.717 -4.646 1.00 94.50 187 ALA A CA 1
ATOM 1483 C C . ALA A 1 187 ? 4.027 5.594 -4.014 1.00 94.50 187 ALA A C 1
ATOM 1485 O O . ALA A 1 187 ? 3.720 6.270 -3.038 1.00 94.50 187 ALA A O 1
ATOM 1486 N N . THR A 1 188 ? 3.192 4.731 -4.593 1.00 94.38 188 THR A N 1
ATOM 1487 C CA . THR A 1 188 ? 1.920 4.354 -3.989 1.00 94.38 188 THR A CA 1
ATOM 1488 C C . THR A 1 188 ? 1.818 2.841 -3.896 1.00 94.38 188 THR A C 1
ATOM 1490 O O . THR A 1 188 ? 2.103 2.142 -4.870 1.00 94.38 188 THR A O 1
ATOM 1493 N N . THR A 1 189 ? 1.398 2.322 -2.749 1.00 93.56 189 THR A N 1
ATOM 1494 C CA . THR A 1 189 ? 1.063 0.907 -2.557 1.00 93.56 189 THR A CA 1
ATOM 1495 C C . THR A 1 189 ? -0.406 0.776 -2.173 1.00 93.56 189 THR A C 1
ATOM 1497 O O . THR A 1 189 ? -1.001 1.691 -1.601 1.00 93.56 189 THR A O 1
ATOM 1500 N N . LEU A 1 190 ? -1.010 -0.351 -2.540 1.00 93.69 190 LEU A N 1
ATOM 1501 C CA . LEU A 1 190 ? -2.385 -0.688 -2.193 1.00 93.69 190 LEU A CA 1
ATOM 1502 C C . LEU A 1 190 ? -2.434 -2.157 -1.786 1.00 93.69 190 LEU A C 1
ATOM 1504 O O . LEU A 1 190 ? -2.036 -3.017 -2.567 1.00 93.69 190 LEU A O 1
ATOM 1508 N N . GLY A 1 191 ? -2.939 -2.442 -0.589 1.00 90.75 191 GLY A N 1
ATOM 1509 C CA . GLY A 1 191 ? -3.064 -3.802 -0.079 1.00 90.75 191 GLY A CA 1
ATOM 1510 C C . GLY A 1 191 ? -4.387 -4.039 0.637 1.00 90.75 191 GLY A C 1
ATOM 1511 O O . GLY A 1 191 ? -4.872 -3.177 1.367 1.00 90.75 191 GLY A O 1
ATOM 1512 N N . PHE A 1 192 ? -4.944 -5.239 0.464 1.00 91.75 192 PHE A N 1
ATOM 1513 C CA . PHE A 1 192 ? -6.099 -5.707 1.232 1.00 91.75 192 PHE A CA 1
ATOM 1514 C C . PHE A 1 192 ? -5.649 -6.460 2.487 1.00 91.75 192 PHE A C 1
ATOM 1516 O O . PHE A 1 192 ? -4.807 -7.366 2.437 1.00 91.75 192 PHE A O 1
ATOM 1523 N N . GLY A 1 193 ? -6.193 -6.054 3.629 1.00 86.12 193 GLY A N 1
ATOM 1524 C CA . GLY A 1 193 ? -5.949 -6.663 4.928 1.00 86.12 193 GLY A CA 1
ATOM 1525 C C . GLY A 1 193 ? -6.651 -8.015 5.079 1.00 86.12 193 GLY A C 1
ATOM 1526 O O . GLY A 1 193 ? -7.611 -8.300 4.364 1.00 86.12 193 GLY A O 1
ATOM 1527 N N . PRO A 1 194 ? -6.161 -8.884 5.978 1.00 75.50 194 PRO A N 1
ATOM 1528 C CA . PRO A 1 194 ? -4.921 -8.750 6.755 1.00 75.50 194 PRO A CA 1
ATOM 1529 C C . PRO A 1 194 ? -3.654 -9.185 5.972 1.00 75.50 194 PRO A C 1
ATOM 1531 O O . PRO A 1 194 ? -2.598 -9.409 6.559 1.00 75.50 194 PRO A O 1
ATOM 1534 N N . ARG A 1 195 ? -3.731 -9.370 4.642 1.00 70.56 195 ARG A N 1
ATOM 1535 C CA . ARG A 1 195 ? -2.694 -10.072 3.853 1.00 70.56 195 ARG A CA 1
ATOM 1536 C C . ARG A 1 195 ? -1.451 -9.245 3.519 1.00 70.56 195 ARG A C 1
ATOM 1538 O O . ARG A 1 195 ? -0.391 -9.838 3.332 1.00 70.56 195 ARG A O 1
ATOM 1545 N N . PHE A 1 196 ? -1.536 -7.913 3.469 1.00 64.69 196 PHE A N 1
ATOM 1546 C CA . PHE A 1 196 ? -0.391 -7.060 3.093 1.00 64.69 196 PHE A CA 1
ATOM 1547 C C . PHE A 1 196 ? 0.806 -7.163 4.066 1.00 64.69 196 PHE A C 1
ATOM 1549 O O . PHE A 1 196 ? 1.939 -6.834 3.715 1.00 64.69 196 PHE A O 1
ATOM 1556 N N . LEU A 1 197 ? 0.591 -7.689 5.276 1.00 49.56 197 LEU A N 1
ATOM 1557 C CA . LEU A 1 197 ? 1.620 -7.835 6.306 1.00 49.56 197 LEU A CA 1
ATOM 1558 C C . LEU A 1 197 ? 2.711 -8.854 6.001 1.00 49.56 197 LEU A C 1
ATOM 1560 O O . LEU A 1 197 ? 3.822 -8.712 6.508 1.00 49.56 197 LEU A O 1
ATOM 1564 N N . HIS A 1 198 ? 2.415 -9.863 5.186 1.00 51.59 198 HIS A N 1
ATOM 1565 C CA . HIS A 1 198 ? 3.381 -10.916 4.883 1.00 51.59 198 HIS A CA 1
ATOM 1566 C C . HIS A 1 198 ? 4.408 -10.509 3.821 1.00 51.59 198 HIS A C 1
ATOM 1568 O O . HIS A 1 198 ? 5.444 -11.157 3.713 1.00 51.59 198 HIS A O 1
ATOM 1574 N N . SER A 1 199 ? 4.142 -9.445 3.060 1.00 58.72 199 SER A N 1
ATOM 1575 C CA . SER A 1 199 ? 4.981 -9.018 1.937 1.00 58.72 199 SER A CA 1
ATOM 1576 C C . SER A 1 199 ? 5.597 -7.629 2.126 1.00 58.72 199 SER A C 1
ATOM 1578 O O . SER A 1 199 ? 6.746 -7.437 1.733 1.00 58.72 199 SER A O 1
ATOM 1580 N N . THR A 1 200 ? 4.904 -6.671 2.763 1.00 64.81 200 THR A N 1
ATOM 1581 C CA . THR A 1 200 ? 5.414 -5.289 2.940 1.00 64.81 200 THR A CA 1
ATOM 1582 C C . THR A 1 200 ? 5.423 -4.784 4.386 1.00 64.81 200 THR A C 1
ATOM 1584 O O . THR A 1 200 ? 5.952 -3.704 4.650 1.00 64.81 200 THR A O 1
ATOM 1587 N N . GLY A 1 201 ? 4.933 -5.563 5.358 1.00 69.19 201 GLY A N 1
ATOM 1588 C CA . GLY A 1 201 ? 4.857 -5.141 6.765 1.00 69.19 201 GLY A CA 1
ATOM 1589 C C . GLY A 1 201 ? 6.210 -4.749 7.375 1.00 69.19 201 GLY A C 1
ATOM 1590 O O . GLY A 1 201 ? 6.304 -3.747 8.079 1.00 69.19 201 GLY A O 1
ATOM 1591 N N . GLN A 1 202 ? 7.276 -5.483 7.040 1.00 73.75 202 GLN A N 1
ATOM 1592 C CA . GLN A 1 202 ? 8.643 -5.173 7.478 1.00 73.75 202 GLN A CA 1
ATOM 1593 C C . GLN A 1 202 ? 9.132 -3.817 6.948 1.00 73.75 202 GLN A C 1
ATOM 1595 O O . GLN A 1 202 ? 9.858 -3.110 7.640 1.00 73.75 202 GLN A O 1
ATOM 1600 N N . LEU A 1 203 ? 8.725 -3.441 5.736 1.00 76.88 203 LEU A N 1
ATOM 1601 C CA . LEU A 1 203 ? 9.094 -2.168 5.128 1.00 76.88 203 LEU A CA 1
ATOM 1602 C C . LEU A 1 203 ? 8.337 -1.004 5.771 1.00 76.88 203 LEU A C 1
ATOM 1604 O O . LEU A 1 203 ? 8.942 0.023 6.057 1.00 76.88 203 LEU A O 1
ATOM 1608 N N . HIS A 1 204 ? 7.033 -1.168 5.990 1.00 80.56 204 HIS A N 1
ATOM 1609 C CA . HIS A 1 204 ? 6.199 -0.112 6.560 1.00 80.56 204 HIS A CA 1
ATOM 1610 C C . HIS A 1 204 ? 6.594 0.227 8.003 1.00 80.56 204 HIS A C 1
ATOM 1612 O O . HIS A 1 204 ? 6.524 1.385 8.390 1.00 80.56 204 HIS A O 1
ATOM 1618 N N . LYS A 1 205 ? 7.027 -0.781 8.771 1.00 77.31 205 LYS A N 1
ATOM 1619 C CA . LYS A 1 205 ? 7.253 -0.678 10.223 1.00 77.31 205 LYS A CA 1
ATOM 1620 C C . LYS A 1 205 ? 8.733 -0.615 10.606 1.00 77.31 205 LYS A C 1
ATOM 1622 O O . LYS A 1 205 ? 9.100 0.011 11.587 1.00 77.31 205 LYS A O 1
ATOM 1627 N N . GLY A 1 206 ? 9.595 -1.290 9.844 1.00 74.44 206 GLY A N 1
ATOM 1628 C CA . GLY A 1 206 ? 11.039 -1.362 10.101 1.00 74.44 206 GLY A CA 1
ATOM 1629 C C . GLY A 1 206 ? 11.902 -0.597 9.096 1.00 74.44 206 GLY A C 1
ATOM 1630 O O . GLY A 1 206 ? 13.124 -0.568 9.241 1.00 74.44 206 GLY A O 1
ATOM 1631 N N . GLY A 1 207 ? 11.300 -0.029 8.048 1.00 78.81 207 GLY A N 1
ATOM 1632 C CA . GLY A 1 207 ? 11.995 0.795 7.063 1.00 78.81 207 GLY A CA 1
ATOM 1633 C C . GLY A 1 207 ? 12.180 2.247 7.522 1.00 78.81 207 GLY A C 1
ATOM 1634 O O . GLY A 1 207 ? 11.779 2.619 8.623 1.00 78.81 207 GLY A O 1
ATOM 1635 N N . PRO A 1 208 ? 12.784 3.102 6.678 1.00 84.44 208 PRO A N 1
ATOM 1636 C CA . PRO A 1 208 ? 12.838 4.538 6.936 1.00 84.44 208 PRO A CA 1
ATOM 1637 C C . PRO A 1 208 ? 11.432 5.122 7.112 1.00 84.44 208 PRO A C 1
ATOM 1639 O O . PRO A 1 208 ? 10.532 4.775 6.342 1.00 84.44 208 PRO A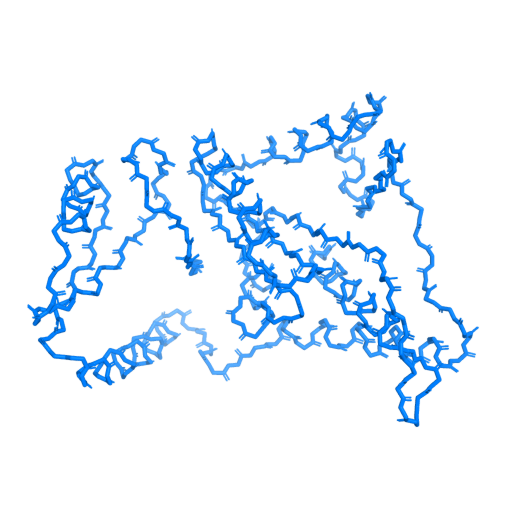 O 1
ATOM 1642 N N . ASN A 1 209 ? 11.269 6.057 8.054 1.00 88.75 209 ASN A N 1
ATOM 1643 C CA . ASN A 1 209 ? 10.011 6.769 8.291 1.00 88.75 209 ASN A CA 1
ATOM 1644 C C . ASN A 1 209 ? 9.702 7.752 7.144 1.00 88.75 209 ASN A C 1
ATOM 1646 O O . ASN A 1 209 ? 9.945 8.949 7.242 1.00 88.75 209 ASN A O 1
ATOM 1650 N N . THR A 1 210 ? 9.259 7.187 6.026 1.00 91.69 210 THR A N 1
ATOM 1651 C CA . THR A 1 210 ? 8.981 7.846 4.734 1.00 91.69 210 THR A CA 1
ATOM 1652 C C . THR A 1 210 ? 7.607 7.436 4.191 1.00 91.69 210 THR A C 1
ATOM 1654 O O . THR A 1 210 ? 7.236 7.758 3.066 1.00 91.69 210 THR A O 1
ATOM 1657 N N . GLY A 1 211 ? 6.860 6.651 4.975 1.00 92.56 211 GLY A N 1
ATOM 1658 C CA . GLY A 1 211 ? 5.548 6.138 4.612 1.00 92.56 211 GLY A CA 1
ATOM 1659 C C . GLY A 1 211 ? 4.444 7.012 5.173 1.00 92.56 211 GLY A C 1
ATOM 1660 O O . GLY A 1 211 ? 4.406 7.302 6.366 1.00 92.56 211 GLY A O 1
ATOM 1661 N N . LEU A 1 212 ? 3.515 7.396 4.309 1.00 94.94 212 LEU A N 1
ATOM 1662 C CA . LEU A 1 212 ? 2.280 8.055 4.687 1.00 94.94 212 LEU A CA 1
ATOM 1663 C C . LEU A 1 212 ? 1.126 7.055 4.527 1.00 94.94 212 LEU A C 1
ATOM 1665 O O . LEU A 1 212 ? 0.827 6.608 3.418 1.00 94.94 212 LEU A O 1
ATOM 1669 N N . PHE A 1 213 ? 0.505 6.659 5.635 1.00 94.44 213 PHE A N 1
ATOM 1670 C CA . PHE A 1 213 ? -0.421 5.526 5.665 1.00 94.44 213 PHE A CA 1
ATOM 1671 C C . PHE A 1 213 ? -1.880 5.973 5.725 1.00 94.44 213 PHE A C 1
ATOM 1673 O O . PHE A 1 213 ? -2.264 6.762 6.583 1.00 94.44 213 PHE A O 1
ATOM 1680 N N . ILE A 1 214 ? -2.708 5.398 4.854 1.00 95.94 214 ILE A N 1
ATOM 1681 C CA . ILE A 1 214 ? -4.165 5.515 4.896 1.00 95.94 214 ILE A CA 1
ATOM 1682 C C . ILE A 1 214 ? -4.721 4.115 5.144 1.00 95.94 214 ILE A C 1
ATOM 1684 O O . ILE A 1 214 ? -4.678 3.263 4.256 1.00 95.94 214 ILE A O 1
ATOM 1688 N N . GLN A 1 215 ? -5.241 3.871 6.347 1.00 95.50 215 GLN A N 1
ATOM 1689 C CA . GLN A 1 215 ? -5.985 2.651 6.649 1.00 95.50 215 GLN A CA 1
ATOM 1690 C C . GLN A 1 215 ? -7.482 2.912 6.461 1.00 95.50 215 GLN A C 1
ATOM 1692 O O . GLN A 1 215 ? -8.004 3.910 6.952 1.00 95.50 215 GLN A O 1
ATOM 1697 N N . ILE A 1 216 ? -8.162 2.032 5.727 1.00 96.81 216 ILE A N 1
ATOM 1698 C CA . ILE A 1 216 ? -9.602 2.127 5.473 1.00 96.81 216 ILE A CA 1
ATOM 1699 C C . ILE A 1 216 ? -10.262 0.891 6.065 1.00 96.81 216 ILE A C 1
ATOM 1701 O O . ILE A 1 216 ? -9.934 -0.231 5.680 1.00 96.81 216 ILE A O 1
ATOM 1705 N N . THR A 1 217 ? -11.190 1.104 6.986 1.00 95.56 217 THR A N 1
ATOM 1706 C CA . THR A 1 217 ? -11.995 0.064 7.628 1.00 95.56 217 THR A CA 1
ATOM 1707 C C . THR A 1 217 ? -13.477 0.336 7.368 1.00 95.56 217 THR A C 1
ATOM 1709 O O . THR A 1 217 ? -13.864 1.439 6.974 1.00 95.56 217 THR A O 1
ATOM 1712 N N . SER A 1 218 ? -14.309 -0.681 7.567 1.00 94.06 218 SER A N 1
ATOM 1713 C CA . SER A 1 218 ? -15.764 -0.550 7.574 1.00 94.06 218 SER A CA 1
ATOM 1714 C C . SER A 1 218 ? -16.359 -1.461 8.636 1.00 94.06 218 SER A C 1
ATOM 1716 O O . SER A 1 218 ? -15.762 -2.492 8.977 1.00 94.06 218 SER A O 1
ATOM 1718 N N . ASP A 1 219 ? -17.562 -1.109 9.082 1.00 91.50 219 ASP A N 1
ATOM 1719 C CA . ASP A 1 219 ? -18.401 -2.008 9.864 1.00 91.50 219 ASP A CA 1
ATOM 1720 C C . ASP A 1 219 ? -18.652 -3.305 9.076 1.00 91.50 219 ASP A C 1
ATOM 1722 O O . ASP A 1 219 ? -18.692 -3.311 7.837 1.00 91.50 219 ASP A O 1
ATOM 1726 N N . ASP A 1 220 ? -18.781 -4.413 9.799 1.00 90.81 220 ASP A N 1
ATOM 1727 C CA . ASP A 1 220 ? -19.066 -5.725 9.227 1.00 90.81 220 ASP A CA 1
ATOM 1728 C C . ASP A 1 220 ? -20.574 -5.922 9.047 1.00 90.81 220 ASP A C 1
ATOM 1730 O O . ASP A 1 220 ? -21.360 -5.708 9.970 1.00 90.81 220 ASP A O 1
ATOM 1734 N N . ALA A 1 221 ? -20.986 -6.344 7.849 1.00 90.94 221 ALA A N 1
ATOM 1735 C CA . ALA A 1 221 ? -22.391 -6.625 7.551 1.00 90.94 221 ALA A CA 1
ATOM 1736 C C . ALA A 1 221 ? -22.888 -7.909 8.236 1.00 90.94 221 ALA A C 1
ATOM 1738 O O . ALA A 1 221 ? -24.052 -8.001 8.624 1.00 90.94 221 ALA A O 1
ATOM 1739 N N . GLU A 1 222 ? -21.999 -8.891 8.382 1.00 92.38 222 GLU A N 1
ATOM 1740 C CA . GLU A 1 222 ? -22.253 -10.158 9.055 1.00 92.38 222 GLU A CA 1
ATOM 1741 C C . GLU A 1 222 ? -21.171 -10.390 10.100 1.00 92.38 222 GLU A C 1
ATOM 1743 O O . GLU A 1 222 ? -19.988 -10.194 9.823 1.00 92.38 222 GLU A O 1
ATOM 1748 N N . ASP A 1 223 ? -21.580 -10.846 11.282 1.00 94.88 223 ASP A N 1
ATOM 1749 C CA . ASP A 1 223 ? -20.650 -11.263 12.320 1.00 94.88 223 ASP A CA 1
ATOM 1750 C C . ASP A 1 223 ? -20.871 -12.731 12.681 1.00 94.88 223 ASP A C 1
ATOM 1752 O O . ASP A 1 223 ? -21.991 -13.177 12.950 1.00 94.88 223 ASP A O 1
ATOM 1756 N N . LEU A 1 224 ? -19.782 -13.493 12.662 1.00 95.56 224 LEU A N 1
ATOM 1757 C CA . LEU A 1 224 ? -19.783 -14.935 12.844 1.00 95.56 224 LEU A CA 1
ATOM 1758 C C . LEU A 1 224 ? -18.964 -15.300 14.077 1.00 95.56 224 LEU A C 1
ATOM 1760 O O . LEU A 1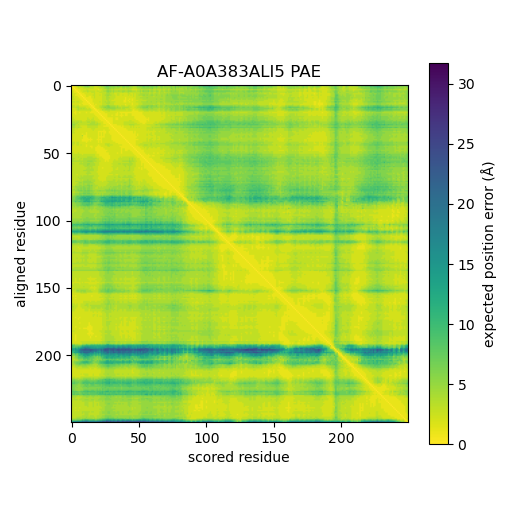 224 ? -17.825 -14.862 14.250 1.00 95.56 224 LEU A O 1
ATOM 1764 N N . ALA A 1 225 ? -19.524 -16.166 14.916 1.00 96.56 225 ALA A N 1
ATOM 1765 C CA . ALA A 1 225 ? -18.805 -16.711 16.056 1.00 96.56 225 ALA A CA 1
ATOM 1766 C C . ALA A 1 225 ? -17.617 -17.570 15.597 1.00 96.56 225 ALA A C 1
ATOM 1768 O O . ALA A 1 225 ? -17.720 -18.343 14.638 1.00 96.56 225 ALA A O 1
ATOM 1769 N N . ILE A 1 226 ? -16.505 -17.485 16.326 1.00 96.44 226 ILE A N 1
ATOM 1770 C CA . ILE A 1 226 ? -15.363 -18.376 16.136 1.00 96.44 226 ILE A CA 1
ATOM 1771 C C . ILE A 1 226 ? -15.493 -19.528 17.143 1.00 96.44 226 ILE A C 1
ATOM 1773 O O . ILE A 1 226 ? -15.492 -19.286 18.351 1.00 96.44 226 ILE A O 1
ATOM 1777 N N . PRO A 1 227 ? -15.589 -20.795 16.696 1.00 96.50 227 PRO A N 1
ATOM 1778 C CA . PRO A 1 227 ? -15.693 -21.924 17.613 1.00 96.50 227 PRO A CA 1
ATOM 1779 C C . PRO A 1 227 ? -14.534 -21.973 18.619 1.00 96.50 227 PRO A C 1
ATOM 1781 O O . PRO A 1 227 ? -13.365 -21.999 18.235 1.00 96.50 227 PRO A O 1
ATOM 1784 N N . GLY A 1 228 ? -14.870 -22.018 19.911 1.00 94.31 228 GLY A N 1
ATOM 1785 C CA . GLY A 1 228 ? -13.892 -22.090 21.000 1.00 94.31 228 GLY A CA 1
ATOM 1786 C C . GLY A 1 228 ? -13.213 -20.762 21.351 1.00 94.31 228 GLY A C 1
ATOM 1787 O O . GLY A 1 228 ? -12.182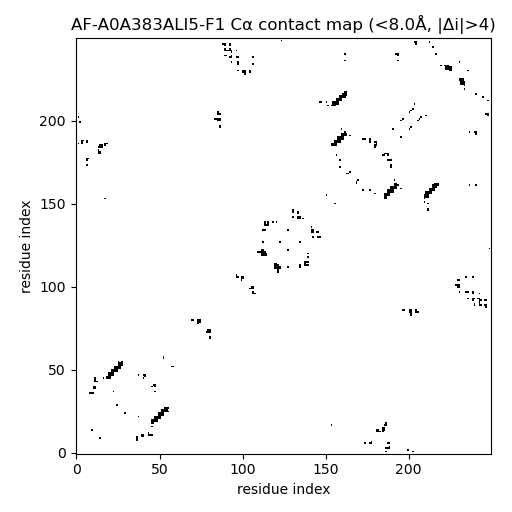 -20.788 22.021 1.00 94.31 228 GLY A O 1
ATOM 1788 N N . ARG A 1 229 ? -13.756 -19.626 20.897 1.00 94.94 229 ARG A N 1
ATOM 1789 C CA . ARG A 1 229 ? -13.316 -18.273 21.260 1.00 94.94 229 ARG A CA 1
ATOM 1790 C C . ARG A 1 229 ? -14.483 -17.457 21.795 1.00 94.94 229 ARG A C 1
ATOM 1792 O O . ARG A 1 229 ? -15.611 -17.636 21.349 1.00 94.94 229 ARG A O 1
ATOM 1799 N N . GLU A 1 230 ? -14.184 -16.529 22.699 1.00 94.12 230 GLU A N 1
ATOM 1800 C CA . GLU A 1 230 ? -15.177 -15.580 23.230 1.00 94.12 230 GLU A CA 1
ATOM 1801 C C . GLU A 1 230 ? -15.389 -14.372 22.300 1.00 94.12 230 GLU A C 1
ATOM 1803 O O . GLU A 1 230 ? -16.290 -13.569 22.519 1.00 94.12 230 GLU A O 1
ATOM 1808 N N . PHE A 1 231 ? -14.570 -14.239 21.252 1.00 94.81 231 PHE A N 1
ATOM 1809 C CA . PHE A 1 231 ? -14.686 -13.199 20.234 1.00 94.81 231 PHE A CA 1
ATOM 1810 C C . PHE A 1 231 ? -15.110 -13.765 18.876 1.00 94.81 231 PHE A C 1
ATOM 1812 O O . PHE A 1 231 ? -14.959 -14.953 18.577 1.00 94.81 231 PHE A O 1
ATOM 1819 N N . THR A 1 232 ? -15.626 -12.880 18.034 1.00 96.06 232 THR A N 1
ATOM 1820 C CA . THR A 1 232 ? -16.155 -13.191 16.708 1.00 96.06 232 THR A CA 1
ATOM 1821 C C . THR A 1 232 ? -15.164 -12.840 15.594 1.00 96.06 232 THR A C 1
ATOM 1823 O O . THR A 1 232 ? -14.082 -12.296 15.842 1.00 96.06 232 THR A O 1
ATOM 1826 N N . PHE A 1 233 ? -15.500 -13.161 14.343 1.00 94.69 233 PHE A N 1
ATOM 1827 C CA . PHE A 1 233 ? -14.670 -12.790 13.196 1.00 94.69 233 PHE A CA 1
ATOM 1828 C C . PHE A 1 233 ? -14.580 -11.272 12.999 1.00 94.69 233 PHE A C 1
ATOM 1830 O O . PHE A 1 233 ? -13.493 -10.800 12.657 1.00 94.69 233 PHE A O 1
ATOM 1837 N N . SER A 1 234 ? -15.642 -10.509 13.277 1.00 94.38 234 SER A N 1
ATOM 1838 C CA . SER A 1 234 ? -15.592 -9.043 13.203 1.00 94.38 234 SER A CA 1
ATOM 1839 C C . SER A 1 234 ? -14.642 -8.462 14.250 1.00 94.38 234 SER A C 1
ATOM 1841 O O . SER A 1 234 ? -13.773 -7.656 13.920 1.00 94.38 234 SER A O 1
ATOM 1843 N N . VAL A 1 235 ? -14.692 -8.966 15.490 1.00 94.88 235 VAL A N 1
ATOM 1844 C CA . VAL A 1 235 ? -13.752 -8.560 16.553 1.00 94.88 235 VAL A CA 1
ATOM 1845 C C . VAL A 1 235 ? -12.311 -8.923 16.192 1.00 94.88 235 VAL A C 1
ATOM 1847 O O . VAL A 1 235 ? -11.395 -8.138 16.432 1.00 94.88 235 VAL A O 1
ATOM 1850 N N . LEU A 1 236 ? -12.080 -10.094 15.588 1.00 94.56 236 LEU A N 1
ATOM 1851 C CA . LEU A 1 236 ? -10.748 -10.470 15.115 1.00 94.56 236 LEU A CA 1
ATOM 1852 C C . LEU A 1 236 ? -10.254 -9.528 14.006 1.00 94.56 236 LEU A C 1
ATOM 1854 O O . LEU A 1 236 ? -9.089 -9.130 14.036 1.00 94.56 236 LEU A O 1
ATOM 1858 N N . LYS A 1 237 ? -11.116 -9.167 13.046 1.00 93.56 237 LYS A N 1
ATOM 1859 C CA . LYS A 1 237 ? -10.794 -8.217 11.969 1.00 93.56 237 LYS A CA 1
ATOM 1860 C C . LYS A 1 237 ? -10.433 -6.848 12.543 1.00 93.56 237 LYS A C 1
ATOM 1862 O O . LYS A 1 237 ? -9.396 -6.300 12.178 1.00 93.56 237 LYS A O 1
ATOM 1867 N N . GLU A 1 238 ? -11.247 -6.337 13.464 1.00 93.88 238 GLU A N 1
ATOM 1868 C CA . GLU A 1 238 ? -11.020 -5.059 14.141 1.00 93.88 238 GLU A CA 1
ATOM 1869 C C . GLU A 1 238 ? -9.714 -5.082 14.947 1.00 93.88 238 GLU A C 1
ATOM 1871 O O . GLU A 1 238 ? -8.876 -4.193 14.808 1.00 93.88 238 GLU A O 1
ATOM 1876 N N . ALA A 1 239 ? -9.463 -6.149 15.713 1.00 93.75 239 ALA A N 1
ATOM 1877 C CA . ALA A 1 239 ? -8.210 -6.318 16.445 1.00 93.75 239 ALA A CA 1
ATOM 1878 C C . ALA A 1 239 ? -6.987 -6.362 15.512 1.00 93.75 239 ALA A C 1
ATOM 1880 O O . ALA A 1 239 ? -5.934 -5.826 15.859 1.00 93.75 239 ALA A O 1
ATOM 1881 N N . GLN A 1 240 ? -7.115 -6.969 14.326 1.00 92.75 240 GLN A N 1
ATOM 1882 C CA . GLN A 1 240 ? -6.058 -6.985 13.314 1.00 92.75 240 GLN A CA 1
ATOM 1883 C C . GLN A 1 240 ? -5.811 -5.598 12.712 1.00 92.75 240 GLN A C 1
ATOM 1885 O O . GLN A 1 240 ? -4.652 -5.195 12.613 1.00 92.75 240 GLN A O 1
ATOM 1890 N N . SER A 1 241 ? -6.857 -4.856 12.328 1.00 92.94 241 SER A N 1
ATOM 1891 C CA . SER A 1 241 ? -6.694 -3.493 11.800 1.00 92.94 241 SER A CA 1
ATOM 1892 C C . SER A 1 241 ? -6.107 -2.545 12.837 1.00 92.94 241 SER A C 1
ATOM 1894 O O . SER A 1 241 ? -5.177 -1.800 12.523 1.00 92.94 241 SER A O 1
ATOM 1896 N N . THR A 1 242 ? -6.566 -2.638 14.085 1.00 92.31 242 THR A N 1
ATOM 1897 C CA . THR A 1 242 ? -6.060 -1.834 15.201 1.00 92.31 242 THR A CA 1
ATOM 1898 C C . THR A 1 242 ? -4.619 -2.201 15.539 1.00 92.31 242 THR A C 1
ATOM 1900 O O . THR A 1 242 ? -3.780 -1.318 15.687 1.00 92.31 242 THR A O 1
ATOM 1903 N N . GLY A 1 243 ? -4.277 -3.493 15.590 1.00 90.06 243 GLY A N 1
ATOM 1904 C CA . GLY A 1 243 ? -2.897 -3.936 15.810 1.00 90.06 243 GLY A CA 1
ATOM 1905 C C . GLY A 1 243 ? -1.929 -3.490 14.708 1.00 90.06 243 GLY A C 1
ATOM 1906 O O . GLY A 1 243 ? -0.740 -3.285 14.961 1.00 90.06 243 GLY A O 1
ATOM 1907 N N . ASP A 1 244 ? -2.427 -3.301 13.488 1.00 88.25 244 ASP A N 1
ATOM 1908 C CA . ASP A 1 244 ? -1.654 -2.708 12.401 1.00 88.25 244 ASP A CA 1
ATOM 1909 C C . ASP A 1 244 ? -1.524 -1.201 12.508 1.00 88.25 244 ASP A C 1
ATOM 1911 O O . ASP A 1 244 ? -0.428 -0.679 12.326 1.00 88.25 244 ASP A O 1
ATOM 1915 N N . TYR A 1 245 ? -2.611 -0.512 12.834 1.00 90.50 245 TYR A N 1
ATOM 1916 C CA . TYR A 1 245 ? -2.589 0.921 13.082 1.00 90.50 245 TYR A CA 1
ATOM 1917 C C . TYR A 1 245 ? -1.601 1.280 14.204 1.00 90.50 245 TYR A C 1
ATOM 1919 O O . TYR A 1 245 ? -0.777 2.179 14.026 1.00 90.50 245 TYR A O 1
ATOM 1927 N N . LEU A 1 246 ? -1.598 0.523 15.306 1.00 89.19 246 LEU A N 1
ATOM 1928 C CA . LEU A 1 246 ? -0.679 0.735 16.427 1.00 89.19 246 LEU A CA 1
ATOM 1929 C C . LEU A 1 246 ? 0.786 0.578 16.011 1.00 89.19 246 LEU A C 1
ATOM 1931 O O . LEU A 1 246 ? 1.599 1.434 16.335 1.00 89.19 246 LEU A O 1
ATOM 1935 N N . ALA A 1 247 ? 1.114 -0.455 15.233 1.00 86.56 247 ALA A N 1
ATOM 1936 C CA . ALA A 1 247 ? 2.481 -0.673 14.755 1.00 86.56 247 ALA A CA 1
ATOM 1937 C C . ALA A 1 247 ? 2.934 0.324 13.671 1.00 86.56 247 ALA A C 1
ATOM 1939 O O . ALA A 1 247 ? 4.114 0.373 13.343 1.00 86.56 247 ALA A O 1
ATOM 1940 N N . LEU A 1 248 ? 2.009 1.072 13.061 1.00 86.69 248 LEU A N 1
ATOM 1941 C CA . LEU A 1 248 ? 2.328 2.168 12.137 1.00 86.69 248 LEU A CA 1
ATOM 1942 C C . LEU A 1 248 ? 2.443 3.524 12.847 1.00 86.69 248 LEU A C 1
ATOM 1944 O O . LEU A 1 248 ? 2.951 4.471 12.256 1.00 86.69 248 LEU A O 1
ATOM 1948 N N . SER A 1 249 ? 1.951 3.622 14.084 1.00 80.50 249 SER A N 1
ATOM 1949 C CA . SER A 1 249 ? 1.885 4.868 14.862 1.00 80.50 249 SER A CA 1
ATOM 1950 C C . SER A 1 249 ? 3.068 5.046 15.827 1.00 80.50 249 SER A C 1
ATOM 1952 O O . SER A 1 249 ? 3.038 5.945 16.669 1.00 80.50 249 SER A O 1
ATOM 1954 N N . THR A 1 250 ? 4.078 4.176 15.738 1.00 62.81 250 THR A N 1
ATOM 1955 C CA . THR A 1 250 ? 5.297 4.166 16.571 1.00 62.81 250 THR A CA 1
ATOM 1956 C C . THR A 1 250 ? 6.408 5.055 16.035 1.00 62.81 250 THR A C 1
ATOM 1958 O O . THR A 1 250 ? 6.628 5.038 14.803 1.00 62.81 250 THR A O 1
#

Secondary structure (DSSP, 8-state):
-----SPPP--GGG--TT--EEEEEESSS--HHHHHHHHHHHHTT--EEEEEESSGGGHHHHHHHHHHHHHHHHHHTTS-TT--HHHHHHHHHHHHHHHHHHHHSSPPPPPPSEEETTEEE---HHHHHHTHHHHTT--HHHHHHHHHTT--TT-EEEEEEES---HHHHHHHHHHHHHHHHHH--EEEEEETTGGGGTTHHHHHHS-S-EEEEEEE---S---BPTT-SSBHHHHHHHHHHHHHHHH--

Mean predicted aligned error: 4.67 Å

Foldseek 3Di:
DADAPPQPQDALLLADLLDEAEAEAAQVDGDPVVVVSVVRNVVSVHHYHYHYDPHPVCVVVVVVVVVVVLVVVCVVVVHDSPDQVLLVQLVVQLVVQQVVCLVPVDGDDDQFLADDPNDGHDDDPVLCVQLVVQSVVRDPVSSVCSLLVVQDPAAEEEEEEQDPPDPVVVVVVSVVQSVSSRVVNYHYYYDYPPPVSVPCSSCLQVNPPRYRYDYHYDQDPDWAPDPPGPDIPRSSSVSSSVSSSVSNND

Sequence (250 aa):
LIPVDLEPIGTPDVYGLDRVFVYVRLMSEPDTDQDRSMDTLEMGGHPIVRIAVPEKIEIGCEFFRWEFATAAAGAILNINPFNQPNVQESKDYTKSLTNEYERIGSLPTESPVLETAGIKVYTDQANALALATWIARGTLESCLRGHINRLELKDYVAINAYLEMNPENHELLQQIRKVIRNHKKVATTLGFGPRFLHSTGQLHKGGPNTGLFIQITSDDAEDLAIPGREFTFSVLKEAQSTGDYLALST